Protein AF-A0A164WL87-F1 (afdb_monomer_lite)

Structure (mmCIF, N/CA/C/O backbone):
data_AF-A0A164WL87-F1
#
_entry.id   AF-A0A164WL87-F1
#
loop_
_atom_site.group_PDB
_atom_site.id
_atom_site.type_symbol
_atom_site.label_atom_id
_atom_site.label_alt_id
_atom_site.label_comp_id
_atom_site.label_asym_id
_atom_site.label_entity_id
_atom_site.label_seq_id
_atom_site.pdbx_PDB_ins_code
_atom_site.Cartn_x
_atom_site.Cartn_y
_atom_site.Cartn_z
_atom_site.occupancy
_atom_site.B_iso_or_equiv
_atom_site.auth_seq_id
_atom_site.auth_comp_id
_atom_site.auth_asym_id
_atom_site.auth_atom_id
_atom_site.pdbx_PDB_model_num
ATOM 1 N N . MET A 1 1 ? 22.336 -15.103 -58.844 1.00 43.47 1 MET A N 1
ATOM 2 C CA . MET A 1 1 ? 22.099 -13.832 -58.127 1.00 43.47 1 MET A CA 1
ATOM 3 C C . MET A 1 1 ? 23.167 -12.866 -58.606 1.00 43.47 1 MET A C 1
ATOM 5 O O . MET A 1 1 ? 24.331 -13.132 -58.339 1.00 43.47 1 MET A O 1
ATOM 9 N N . ALA A 1 2 ? 22.818 -11.853 -59.403 1.00 49.12 2 ALA A N 1
ATOM 10 C CA . ALA A 1 2 ? 23.789 -10.855 -59.850 1.00 49.12 2 ALA A CA 1
ATOM 11 C C . ALA A 1 2 ? 24.390 -10.180 -58.608 1.00 49.12 2 ALA A C 1
ATOM 13 O O . ALA A 1 2 ? 23.665 -9.577 -57.817 1.00 49.12 2 ALA A O 1
ATOM 14 N N . VAL A 1 3 ? 25.686 -10.386 -58.379 1.00 70.19 3 VAL A N 1
ATOM 15 C CA . VAL A 1 3 ? 26.395 -9.796 -57.245 1.00 70.19 3 VAL A CA 1
ATOM 16 C C . VAL A 1 3 ? 26.616 -8.336 -57.606 1.00 70.19 3 VAL A C 1
ATOM 18 O O . VAL A 1 3 ? 27.437 -8.027 -58.464 1.00 70.19 3 VAL A O 1
ATOM 21 N N . LEU A 1 4 ? 25.813 -7.453 -57.016 1.00 78.44 4 LEU A N 1
ATOM 22 C CA . LEU A 1 4 ? 26.025 -6.017 -57.131 1.00 78.44 4 LEU A CA 1
ATOM 23 C C . LEU A 1 4 ? 27.455 -5.699 -56.633 1.00 78.44 4 LEU A C 1
ATOM 25 O O . LEU A 1 4 ? 27.824 -6.216 -55.573 1.00 78.44 4 LEU A O 1
ATOM 29 N N . PRO A 1 5 ? 28.256 -4.911 -57.374 1.00 86.38 5 PRO A N 1
ATOM 30 C CA . PRO A 1 5 ? 29.601 -4.517 -56.962 1.00 86.38 5 PRO A CA 1
ATOM 31 C C . PRO A 1 5 ? 29.655 -3.890 -55.564 1.00 86.38 5 PRO A C 1
ATOM 33 O O . PRO A 1 5 ? 28.712 -3.216 -55.134 1.00 86.38 5 PRO A O 1
ATOM 36 N N . ASP A 1 6 ? 30.778 -4.086 -54.872 1.00 83.12 6 ASP A N 1
ATOM 37 C CA . ASP A 1 6 ? 31.002 -3.589 -53.509 1.00 83.12 6 ASP A CA 1
ATOM 38 C C . ASP A 1 6 ? 30.886 -2.057 -53.435 1.00 83.12 6 ASP A C 1
ATOM 40 O O . ASP A 1 6 ? 30.398 -1.523 -52.442 1.00 83.12 6 ASP A O 1
ATOM 44 N N . GLU A 1 7 ? 31.258 -1.346 -54.501 1.00 87.12 7 GLU A N 1
ATOM 45 C CA . GLU A 1 7 ? 31.184 0.114 -54.608 1.00 87.12 7 GLU A CA 1
ATOM 46 C C . GLU A 1 7 ? 29.737 0.614 -54.589 1.00 87.12 7 GLU A C 1
ATOM 48 O O . GLU A 1 7 ? 29.425 1.615 -53.942 1.00 87.12 7 GLU A O 1
ATOM 53 N N . LEU A 1 8 ? 28.834 -0.108 -55.259 1.00 87.25 8 LEU A N 1
ATOM 54 C CA . LEU A 1 8 ? 27.412 0.226 -55.262 1.00 87.25 8 LEU A CA 1
ATOM 55 C C . LEU A 1 8 ? 26.784 -0.088 -53.904 1.00 87.25 8 LEU A C 1
ATOM 57 O O . LEU A 1 8 ? 26.006 0.716 -53.397 1.00 87.25 8 LEU A O 1
ATOM 61 N N . TRP A 1 9 ? 27.163 -1.203 -53.270 1.00 86.19 9 TRP A N 1
ATOM 62 C CA . TRP A 1 9 ? 26.732 -1.503 -51.903 1.00 86.19 9 TRP A CA 1
ATOM 63 C C . TRP A 1 9 ? 27.216 -0.464 -50.894 1.00 86.19 9 TRP A C 1
ATOM 65 O O . TRP A 1 9 ? 26.422 -0.013 -50.070 1.00 86.19 9 TRP A O 1
ATOM 75 N N . ARG A 1 10 ? 28.485 -0.049 -50.970 1.00 86.56 10 ARG A N 1
ATOM 76 C CA . ARG A 1 10 ? 29.037 1.003 -50.110 1.00 86.56 10 ARG A CA 1
ATOM 77 C C . ARG A 1 10 ? 28.262 2.302 -50.288 1.00 86.56 10 ARG A C 1
ATOM 79 O O . ARG A 1 10 ? 27.856 2.899 -49.294 1.00 86.56 10 ARG A O 1
ATOM 86 N N . ARG A 1 11 ? 27.969 2.688 -51.534 1.00 84.62 11 ARG A N 1
ATOM 87 C CA . ARG A 1 11 ? 27.196 3.899 -51.819 1.00 84.62 11 ARG A CA 1
ATOM 88 C C . ARG A 1 11 ? 25.767 3.821 -51.275 1.00 84.62 11 ARG A C 1
ATOM 90 O O . ARG A 1 11 ? 25.298 4.789 -50.690 1.00 84.62 11 ARG A O 1
ATOM 97 N N . ILE A 1 12 ? 25.098 2.672 -51.397 1.00 85.81 12 ILE A N 1
ATOM 98 C CA . ILE A 1 12 ? 23.762 2.447 -50.815 1.00 85.81 12 ILE A CA 1
ATOM 99 C C . ILE A 1 12 ? 23.795 2.602 -49.285 1.00 85.81 12 ILE A C 1
ATOM 101 O O . ILE A 1 12 ? 22.928 3.261 -48.711 1.00 85.81 12 ILE A O 1
ATOM 105 N N . LEU A 1 13 ? 24.799 2.022 -48.621 1.00 85.50 13 LEU A N 1
ATOM 106 C CA . LEU A 1 13 ? 24.953 2.106 -47.165 1.00 85.50 13 LEU A CA 1
ATOM 107 C C . LEU A 1 13 ? 25.322 3.519 -46.695 1.00 85.50 13 LEU A C 1
ATOM 109 O O . LEU A 1 13 ? 24.816 3.966 -45.669 1.00 85.50 13 LEU A O 1
ATOM 113 N N . GLU A 1 14 ? 26.160 4.236 -47.445 1.00 85.50 14 GLU A N 1
ATOM 114 C CA . GLU A 1 14 ? 26.497 5.640 -47.183 1.00 85.50 14 GLU A CA 1
ATOM 115 C C . GLU A 1 14 ? 25.280 6.550 -47.280 1.00 85.50 14 GLU A C 1
ATOM 117 O O . GLU A 1 14 ? 25.042 7.333 -46.364 1.00 85.50 14 GLU A O 1
ATOM 122 N N . ILE A 1 15 ? 24.476 6.412 -48.337 1.00 82.44 15 ILE A N 1
ATOM 123 C CA . ILE A 1 15 ? 23.250 7.200 -48.496 1.00 82.44 15 ILE A CA 1
ATOM 124 C C . ILE A 1 15 ? 22.300 6.934 -47.317 1.00 82.44 15 ILE A C 1
ATOM 126 O O . ILE A 1 15 ? 21.739 7.864 -46.748 1.00 82.44 15 ILE A O 1
ATOM 130 N N . GLY A 1 16 ? 22.164 5.671 -46.898 1.00 78.75 16 GLY A N 1
ATOM 131 C CA . GLY A 1 16 ? 21.267 5.294 -45.803 1.00 78.75 16 GLY A CA 1
ATOM 132 C C . GLY A 1 16 ? 21.736 5.673 -44.390 1.00 78.75 16 GLY A C 1
ATOM 133 O O . GLY A 1 16 ? 20.890 5.758 -43.499 1.00 78.75 16 GLY A O 1
ATOM 134 N N . ALA A 1 17 ? 23.042 5.878 -44.170 1.00 78.25 17 ALA A N 1
ATOM 135 C CA . ALA A 1 17 ? 23.628 6.121 -42.843 1.00 78.25 17 ALA A CA 1
ATOM 136 C C . ALA A 1 17 ? 24.273 7.510 -42.650 1.00 78.25 17 ALA A C 1
ATOM 138 O O . ALA A 1 17 ? 24.468 7.926 -41.505 1.00 78.25 17 ALA A O 1
ATOM 139 N N . LEU A 1 18 ? 24.653 8.207 -43.728 1.00 71.69 18 LEU A N 1
ATOM 140 C CA . LEU A 1 18 ? 25.381 9.485 -43.677 1.00 71.69 18 LEU A CA 1
ATOM 141 C C . LEU A 1 18 ? 24.680 10.645 -44.401 1.00 71.69 18 LEU A C 1
ATOM 143 O O . LEU A 1 18 ? 24.864 11.788 -43.987 1.00 71.69 18 LEU A O 1
ATOM 147 N N . GLU A 1 19 ? 23.902 10.410 -45.463 1.00 67.06 19 GLU A N 1
ATOM 148 C CA . GLU A 1 19 ? 23.252 11.507 -46.200 1.00 67.06 19 GLU A CA 1
ATOM 149 C C . GLU A 1 19 ? 21.883 11.874 -45.618 1.00 67.06 19 GLU A C 1
ATOM 151 O O . GLU A 1 19 ? 21.009 11.016 -45.552 1.00 67.06 19 GLU A O 1
ATOM 156 N N . ASN A 1 20 ? 21.748 13.161 -45.236 1.00 53.88 20 ASN A N 1
ATOM 157 C CA . ASN A 1 20 ? 20.609 14.103 -45.065 1.00 53.88 20 ASN A CA 1
ATOM 158 C C . ASN A 1 20 ? 19.130 13.635 -45.068 1.00 53.88 20 ASN A C 1
ATOM 160 O O . ASN A 1 20 ? 18.217 14.456 -45.151 1.00 53.88 20 ASN A O 1
ATOM 164 N N . THR A 1 21 ? 18.862 12.355 -44.885 1.00 60.19 21 THR A N 1
ATOM 165 C CA . THR A 1 21 ? 17.558 11.759 -44.624 1.00 60.19 21 THR A CA 1
ATOM 166 C C . THR A 1 21 ? 17.628 11.162 -43.223 1.00 60.19 21 THR A C 1
ATOM 168 O O . THR A 1 21 ? 18.520 10.355 -42.960 1.00 60.19 21 THR A O 1
ATOM 171 N N . PRO A 1 22 ? 16.752 11.560 -42.285 1.00 57.00 22 PRO A N 1
ATOM 172 C CA . PRO A 1 22 ? 16.867 11.124 -40.900 1.00 57.00 22 PRO A CA 1
ATOM 173 C C . PRO A 1 22 ? 16.734 9.596 -40.793 1.00 57.00 22 PRO A C 1
ATOM 175 O O . PRO A 1 22 ? 15.647 9.053 -40.970 1.00 57.00 22 PRO A O 1
ATOM 178 N N . ASN A 1 23 ? 17.851 8.928 -40.478 1.00 59.56 23 ASN A N 1
ATOM 179 C CA . ASN A 1 23 ? 17.958 7.530 -40.044 1.00 59.56 23 ASN A CA 1
ATOM 180 C C . ASN A 1 23 ? 17.171 6.507 -40.886 1.00 59.56 23 ASN A C 1
ATOM 182 O O . ASN A 1 23 ? 16.418 5.707 -40.326 1.00 59.56 23 ASN A O 1
ATOM 186 N N . LEU A 1 24 ? 17.351 6.494 -42.213 1.00 72.88 24 LEU A N 1
ATOM 187 C CA . LEU A 1 24 ? 16.730 5.463 -43.056 1.00 72.88 24 LEU A CA 1
ATOM 188 C C . LEU A 1 24 ? 17.228 4.054 -42.688 1.00 72.88 24 LEU A C 1
ATOM 190 O O . LEU A 1 24 ? 16.440 3.110 -42.670 1.00 72.88 24 LEU A O 1
ATOM 194 N N . LEU A 1 25 ? 18.519 3.921 -42.367 1.00 78.50 25 LEU A N 1
ATOM 195 C CA . LEU A 1 25 ? 19.116 2.697 -41.839 1.00 78.50 25 LEU A CA 1
ATOM 196 C C . LEU A 1 25 ? 19.740 2.973 -40.473 1.00 78.50 25 LEU A C 1
ATOM 198 O O . LEU A 1 25 ? 20.603 3.838 -40.329 1.00 78.50 25 LEU A O 1
ATOM 202 N N . ASN A 1 26 ? 19.323 2.213 -39.465 1.00 83.75 26 ASN A N 1
ATOM 203 C CA . ASN A 1 26 ? 19.812 2.348 -38.100 1.00 83.75 26 ASN A CA 1
ATOM 204 C C . ASN A 1 26 ? 20.834 1.244 -37.762 1.00 83.75 26 ASN A C 1
ATOM 206 O O . ASN A 1 26 ? 21.022 0.284 -38.517 1.00 83.75 26 ASN A O 1
ATOM 210 N N . TYR A 1 27 ? 21.458 1.306 -36.580 1.00 86.00 27 TYR A N 1
ATOM 211 C CA . TYR A 1 27 ? 22.425 0.287 -36.134 1.00 86.00 27 TYR A CA 1
ATOM 212 C C . TYR A 1 27 ? 21.860 -1.145 -36.191 1.00 86.00 27 TYR A C 1
ATOM 214 O O . TYR A 1 27 ? 22.606 -2.106 -36.393 1.00 86.00 27 TYR A O 1
ATOM 222 N N . ARG A 1 28 ? 20.539 -1.301 -36.000 1.00 89.12 28 ARG A N 1
ATOM 223 C CA . ARG A 1 28 ? 19.841 -2.593 -36.082 1.00 89.12 28 ARG A CA 1
ATOM 224 C C . ARG A 1 28 ? 19.897 -3.172 -37.488 1.00 89.12 28 ARG A C 1
ATOM 226 O O . ARG A 1 28 ? 20.181 -4.357 -37.627 1.00 89.12 28 ARG A O 1
ATOM 233 N N . ASP A 1 29 ? 19.691 -2.343 -38.501 1.00 88.94 29 ASP A N 1
ATOM 234 C CA . ASP A 1 29 ? 19.682 -2.764 -39.899 1.00 88.94 29 ASP A CA 1
ATOM 235 C C . ASP A 1 29 ? 21.089 -3.172 -40.334 1.00 88.94 29 ASP A C 1
ATOM 237 O O . ASP A 1 29 ? 21.272 -4.235 -40.920 1.00 88.94 29 ASP A O 1
ATOM 241 N N . PHE A 1 30 ? 22.111 -2.424 -39.908 1.00 87.81 30 PHE A N 1
ATOM 242 C CA . PHE A 1 30 ? 23.515 -2.798 -40.107 1.00 87.81 30 PHE A CA 1
ATOM 243 C C . PHE A 1 30 ? 23.882 -4.109 -39.397 1.00 87.81 30 PHE A C 1
ATOM 245 O O . PHE A 1 30 ? 24.621 -4.926 -39.950 1.00 87.81 30 PHE A O 1
ATOM 252 N N . CYS A 1 31 ? 23.336 -4.368 -38.203 1.00 87.94 31 CYS A N 1
ATOM 253 C CA . CYS A 1 31 ? 23.500 -5.664 -37.540 1.00 87.94 31 CYS A CA 1
ATOM 254 C C . CYS A 1 31 ? 22.828 -6.793 -38.338 1.00 87.94 31 CYS A C 1
ATOM 256 O O . CYS A 1 31 ? 23.451 -7.833 -38.548 1.00 87.94 31 CYS A O 1
ATOM 258 N N . SER A 1 32 ? 21.607 -6.589 -38.835 1.00 88.25 32 SER A N 1
ATOM 259 C CA . SER A 1 32 ? 20.886 -7.569 -39.661 1.00 88.25 32 SER A CA 1
ATOM 260 C C . SER A 1 32 ? 21.613 -7.862 -40.982 1.00 88.25 32 SER A C 1
ATOM 262 O O . SER A 1 32 ? 21.792 -9.025 -41.356 1.00 88.25 32 SER A O 1
ATOM 264 N N . LEU A 1 33 ? 22.124 -6.829 -41.657 1.00 88.06 33 LEU A N 1
ATOM 265 C CA . LEU A 1 33 ? 22.928 -6.955 -42.878 1.00 88.06 33 LEU A CA 1
ATOM 266 C C . LEU A 1 33 ? 24.236 -7.712 -42.622 1.00 88.06 33 LEU A C 1
ATOM 268 O O . LEU A 1 33 ? 24.626 -8.557 -43.429 1.00 88.06 33 LEU A O 1
ATOM 272 N N . SER A 1 34 ? 24.873 -7.482 -41.468 1.00 89.00 34 SER A N 1
ATOM 273 C CA . SER A 1 34 ? 26.110 -8.178 -41.095 1.00 89.00 34 SER A CA 1
ATOM 274 C C . SER A 1 34 ? 25.935 -9.689 -40.899 1.00 89.00 34 SER A C 1
ATOM 276 O O . SER A 1 34 ? 26.880 -10.452 -41.086 1.00 89.00 34 SER A O 1
ATOM 278 N N . ILE A 1 35 ? 24.723 -10.133 -40.556 1.00 90.62 35 ILE A N 1
ATOM 279 C CA . ILE A 1 35 ? 24.391 -11.555 -40.384 1.00 90.62 35 ILE A CA 1
ATOM 280 C C . ILE A 1 35 ? 24.012 -12.197 -41.729 1.00 90.62 35 ILE A C 1
ATOM 282 O O . ILE A 1 35 ? 24.172 -13.402 -41.905 1.00 90.62 35 ILE A O 1
ATOM 286 N N . SER A 1 36 ? 23.549 -11.397 -42.692 1.00 88.56 36 SER A N 1
ATOM 287 C CA . SER A 1 36 ? 22.971 -11.883 -43.948 1.00 88.56 36 SER A CA 1
ATOM 288 C C . SER A 1 36 ? 24.008 -12.498 -44.897 1.00 88.56 36 SER A C 1
ATOM 290 O O . SER A 1 36 ? 23.757 -13.553 -45.475 1.00 88.56 36 SER A O 1
ATOM 292 N N . CYS A 1 37 ? 25.187 -11.883 -45.070 1.00 87.38 37 CYS A N 1
ATOM 293 C CA . CYS A 1 37 ? 26.277 -12.487 -45.850 1.00 87.38 37 CYS A CA 1
ATOM 294 C C . CYS A 1 37 ? 27.671 -11.952 -45.474 1.00 87.38 37 CYS A C 1
ATOM 296 O O . CYS A 1 37 ? 27.806 -10.911 -44.832 1.00 87.38 37 CYS A O 1
ATOM 298 N N . ARG A 1 38 ? 28.736 -12.647 -45.911 1.00 87.94 38 ARG A N 1
ATOM 299 C CA . ARG A 1 38 ? 30.136 -12.272 -45.615 1.00 87.94 38 ARG A CA 1
ATOM 300 C C . ARG A 1 38 ? 30.530 -10.914 -46.203 1.00 87.94 38 ARG A C 1
ATOM 302 O O . ARG A 1 38 ? 31.194 -10.139 -45.520 1.00 87.94 38 ARG A O 1
ATOM 309 N N . THR A 1 39 ? 30.112 -10.625 -47.435 1.00 87.06 39 THR A N 1
ATOM 310 C CA . THR A 1 39 ? 30.410 -9.354 -48.114 1.00 87.06 39 THR A CA 1
ATOM 311 C C . THR A 1 39 ? 29.767 -8.180 -47.378 1.00 87.06 39 THR A C 1
ATOM 313 O O . THR A 1 39 ? 30.459 -7.239 -47.002 1.00 87.06 39 THR A O 1
ATOM 316 N N . LEU A 1 40 ? 28.475 -8.281 -47.048 1.00 86.38 40 LEU A N 1
ATOM 317 C CA . LEU A 1 40 ? 27.763 -7.257 -46.277 1.00 86.38 40 LEU A CA 1
ATOM 318 C C . LEU A 1 40 ? 28.277 -7.138 -44.840 1.00 86.38 40 LEU A C 1
ATOM 320 O O . LEU A 1 40 ? 28.293 -6.040 -44.298 1.00 86.38 40 LEU A O 1
ATOM 324 N N . ASN A 1 41 ? 28.756 -8.218 -44.218 1.00 89.25 41 ASN A N 1
ATOM 325 C CA . ASN A 1 41 ? 29.437 -8.133 -42.924 1.00 89.25 41 ASN A CA 1
ATOM 326 C C . ASN A 1 41 ? 30.707 -7.279 -43.001 1.00 89.25 41 ASN A C 1
ATOM 328 O O . ASN A 1 41 ? 30.934 -6.435 -42.136 1.00 89.25 41 ASN A O 1
ATOM 332 N N . ARG A 1 42 ? 31.516 -7.460 -44.052 1.00 89.75 42 ARG A N 1
ATOM 333 C CA . ARG A 1 42 ? 32.714 -6.643 -44.274 1.00 89.75 42 ARG A CA 1
ATOM 334 C C . ARG A 1 42 ? 32.345 -5.171 -44.475 1.00 89.75 42 ARG A C 1
ATOM 336 O O . ARG A 1 42 ? 32.875 -4.333 -43.757 1.00 89.75 42 ARG A O 1
ATOM 343 N N . LEU A 1 43 ? 31.405 -4.885 -45.377 1.00 87.81 43 LEU A N 1
ATOM 344 C CA . LEU A 1 43 ? 30.989 -3.515 -45.709 1.00 87.81 43 LEU A CA 1
ATOM 345 C C . LEU A 1 43 ? 30.297 -2.812 -44.526 1.00 87.81 43 LEU A C 1
ATOM 347 O O . LEU A 1 43 ? 30.657 -1.703 -44.158 1.00 87.81 43 LEU A O 1
ATOM 351 N N . SER A 1 44 ? 29.381 -3.486 -43.825 1.00 87.38 44 SER A N 1
ATOM 352 C CA . SER A 1 44 ? 28.718 -2.942 -42.623 1.00 87.38 44 SER A CA 1
ATOM 353 C C . SER A 1 44 ? 29.645 -2.786 -41.411 1.00 87.38 44 SER A C 1
ATOM 355 O O . SER A 1 44 ? 29.231 -2.246 -40.384 1.00 87.38 44 SER A O 1
ATOM 357 N N . SER A 1 45 ? 30.879 -3.292 -41.469 1.00 87.44 45 SER A N 1
ATOM 358 C CA . SER A 1 45 ? 31.871 -3.151 -40.398 1.00 87.44 45 SER A CA 1
ATOM 359 C C . SER A 1 45 ? 32.800 -1.951 -40.579 1.00 87.44 45 SER A C 1
ATOM 361 O O . SER A 1 45 ? 33.641 -1.740 -39.711 1.00 87.44 45 SER A O 1
ATOM 363 N N . GLU A 1 46 ? 32.654 -1.172 -41.654 1.00 88.44 46 GLU A N 1
ATOM 364 C CA . GLU A 1 46 ? 33.459 0.030 -41.885 1.00 88.44 46 GLU A CA 1
ATOM 365 C C . GLU A 1 46 ? 33.212 1.092 -40.796 1.00 88.44 46 GLU A C 1
ATOM 367 O O . GLU A 1 46 ? 32.074 1.376 -40.418 1.00 88.44 46 GLU A O 1
ATOM 372 N N . ASP A 1 47 ? 34.292 1.675 -40.265 1.00 88.12 47 ASP A N 1
ATOM 373 C CA . ASP A 1 47 ? 34.246 2.550 -39.083 1.00 88.12 47 ASP A CA 1
ATOM 374 C C . ASP A 1 47 ? 33.544 3.899 -39.339 1.00 88.12 47 ASP A C 1
ATOM 376 O O . ASP A 1 47 ? 33.076 4.524 -38.384 1.00 88.12 47 ASP A O 1
ATOM 380 N N . SER A 1 48 ? 33.424 4.343 -40.594 1.00 87.31 48 SER A N 1
ATOM 381 C CA . SER A 1 48 ? 32.727 5.581 -40.983 1.00 87.31 48 SER A CA 1
ATOM 382 C C . SER A 1 48 ? 31.257 5.567 -40.548 1.00 87.31 48 SER A C 1
ATOM 384 O O . SER A 1 48 ? 30.789 6.509 -39.906 1.00 87.31 48 SER A O 1
ATOM 386 N N . TYR A 1 49 ? 30.556 4.458 -40.802 1.00 86.88 49 TYR A N 1
ATOM 387 C CA . TYR A 1 49 ? 29.153 4.269 -40.423 1.00 86.88 49 TYR A CA 1
ATOM 388 C C . TYR A 1 49 ? 28.971 4.288 -38.904 1.00 86.88 49 TYR A C 1
ATOM 390 O O . TYR A 1 49 ? 28.136 5.015 -38.369 1.00 86.88 49 TYR A O 1
ATOM 398 N N . TRP A 1 50 ? 29.798 3.528 -38.182 1.00 88.25 50 TRP A N 1
ATOM 399 C CA . TRP A 1 50 ? 29.716 3.446 -36.722 1.00 88.25 50 TRP A CA 1
ATOM 400 C C . TRP A 1 50 ? 30.135 4.743 -36.033 1.00 88.25 50 TRP A C 1
ATOM 402 O O . TRP A 1 50 ? 29.629 5.031 -34.952 1.00 88.25 50 TRP A O 1
ATOM 412 N N . SER A 1 51 ? 31.013 5.538 -36.650 1.00 88.06 51 SER A N 1
ATOM 413 C CA . SER A 1 51 ? 31.364 6.877 -36.165 1.00 88.06 51 SER A CA 1
ATOM 414 C C . SER A 1 51 ? 30.191 7.847 -36.308 1.00 88.06 51 SER A C 1
ATOM 416 O O . SER A 1 51 ? 29.921 8.593 -35.369 1.00 88.06 51 SER A O 1
ATOM 418 N N . SER A 1 52 ? 29.450 7.784 -37.423 1.00 86.38 52 SER A N 1
ATOM 419 C CA . SER A 1 52 ? 28.203 8.545 -37.613 1.00 86.38 52 SER A CA 1
ATOM 420 C C . SER A 1 52 ? 27.156 8.174 -36.554 1.00 86.38 52 SER A C 1
ATOM 422 O O . SER A 1 52 ? 26.652 9.043 -35.840 1.00 86.38 52 SER A O 1
ATOM 424 N N . PHE A 1 53 ? 26.907 6.872 -36.350 1.00 86.38 53 PHE A N 1
ATOM 425 C CA . PHE A 1 53 ? 25.979 6.405 -35.312 1.00 86.38 53 PHE A CA 1
ATOM 426 C C . PHE A 1 53 ? 26.423 6.806 -33.904 1.00 86.38 53 PHE A C 1
ATOM 428 O O . PHE A 1 53 ? 25.595 7.187 -33.083 1.00 86.38 53 PHE A O 1
ATOM 435 N N . LEU A 1 54 ? 27.724 6.754 -33.608 1.00 87.81 54 LEU A N 1
ATOM 436 C CA . LEU A 1 54 ? 28.252 7.188 -32.317 1.00 87.81 54 LEU A CA 1
ATOM 437 C C . LEU A 1 54 ? 28.038 8.692 -32.099 1.00 87.81 54 LEU A C 1
ATOM 439 O O . LEU A 1 54 ? 27.627 9.081 -31.010 1.00 87.81 54 LEU A O 1
ATOM 443 N N . ALA A 1 55 ? 28.274 9.520 -33.120 1.00 86.06 55 ALA A N 1
ATOM 444 C CA . ALA A 1 55 ? 28.057 10.962 -33.047 1.00 86.06 55 ALA A CA 1
ATOM 445 C C . ALA A 1 55 ? 26.571 11.320 -32.868 1.00 86.06 55 ALA A C 1
ATOM 447 O O . ALA A 1 55 ? 26.255 12.254 -32.133 1.00 86.06 55 ALA A O 1
ATOM 448 N N . SER A 1 56 ? 25.668 10.559 -33.496 1.00 85.69 56 SER A N 1
ATOM 449 C CA . SER A 1 56 ? 24.219 10.760 -33.396 1.00 85.69 56 SER A CA 1
ATOM 450 C C . SER A 1 56 ? 23.637 10.261 -32.064 1.00 85.69 56 SER A C 1
ATOM 452 O O . SER A 1 56 ? 23.003 11.024 -31.335 1.00 85.69 56 SER A O 1
ATOM 454 N N . ASP A 1 57 ? 23.892 8.999 -31.698 1.00 86.19 57 ASP A N 1
ATOM 455 C CA . ASP A 1 57 ? 23.288 8.354 -30.522 1.00 86.19 57 ASP A CA 1
ATOM 456 C C . ASP A 1 57 ? 24.011 8.696 -29.208 1.00 86.19 57 ASP A C 1
ATOM 458 O O . ASP A 1 57 ? 23.419 8.676 -28.124 1.00 86.19 57 ASP A O 1
ATOM 462 N N . PHE A 1 58 ? 25.318 8.966 -29.279 1.00 87.06 58 PHE A N 1
ATOM 463 C CA . PHE A 1 58 ? 26.200 9.103 -28.120 1.00 87.06 58 PHE A CA 1
ATOM 464 C C . PHE A 1 58 ? 27.151 10.315 -28.239 1.00 87.06 58 PHE A C 1
ATOM 466 O O . PHE A 1 58 ? 28.364 10.153 -28.078 1.00 87.06 58 PHE A O 1
ATOM 473 N N . PRO A 1 59 ? 26.631 11.550 -28.402 1.00 82.62 59 PRO A N 1
ATOM 474 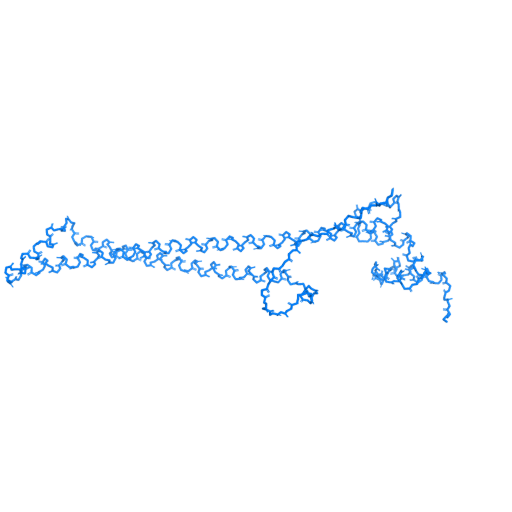C CA . PRO A 1 59 ? 27.430 12.755 -28.683 1.00 82.62 59 PRO A CA 1
ATOM 475 C C . PRO A 1 59 ? 28.425 13.136 -27.572 1.00 82.62 59 PRO A C 1
ATOM 477 O O . PRO A 1 59 ? 29.311 13.957 -27.768 1.00 82.62 59 PRO A O 1
ATOM 480 N N . GLN A 1 60 ? 28.282 12.545 -26.382 1.00 79.44 60 GLN A N 1
ATOM 481 C CA . GLN A 1 60 ? 29.140 12.787 -25.217 1.00 79.44 60 GLN A CA 1
ATOM 482 C C . GLN A 1 60 ? 30.487 12.050 -25.285 1.00 79.44 60 GLN A C 1
ATOM 484 O O . GLN A 1 60 ? 31.306 12.204 -24.379 1.00 79.44 60 GLN A O 1
ATOM 489 N N . TYR A 1 61 ? 30.705 11.206 -26.296 1.00 73.19 61 TYR A N 1
ATOM 490 C CA . TYR A 1 61 ? 31.919 10.409 -26.424 1.00 73.19 61 TYR A CA 1
ATOM 491 C C . TYR A 1 61 ? 32.861 10.969 -27.492 1.00 73.19 61 TYR A C 1
ATOM 493 O O . TYR A 1 61 ? 32.419 11.213 -28.613 1.00 73.19 61 TYR A O 1
ATOM 501 N N . PRO A 1 62 ? 34.156 11.152 -27.169 1.00 69.31 62 PRO A N 1
ATOM 502 C CA . PRO A 1 62 ? 35.131 11.659 -28.123 1.00 69.31 62 PRO A CA 1
ATOM 503 C C . PRO A 1 62 ? 35.421 10.656 -29.248 1.00 69.31 62 PRO A C 1
ATOM 505 O O . PRO A 1 62 ? 35.133 9.460 -29.139 1.00 69.31 62 PRO A O 1
ATOM 508 N N . VAL A 1 63 ? 36.012 11.188 -30.322 1.00 64.44 63 VAL A N 1
ATOM 509 C CA . VAL A 1 63 ? 36.370 10.475 -31.556 1.00 64.44 63 VAL A CA 1
ATOM 510 C C . VAL A 1 63 ? 37.162 9.198 -31.230 1.00 64.44 63 VAL A C 1
ATOM 512 O O . VAL A 1 63 ? 38.053 9.236 -30.376 1.00 64.44 63 VAL A O 1
ATOM 515 N N . PRO A 1 64 ? 36.857 8.056 -31.871 1.00 63.34 64 PRO A N 1
ATOM 516 C CA . PRO A 1 64 ? 37.464 6.781 -31.511 1.00 63.34 64 PRO A CA 1
ATOM 517 C C . PRO A 1 64 ? 38.994 6.786 -31.697 1.00 63.34 64 PRO A C 1
ATOM 519 O O . PRO A 1 64 ? 39.488 7.036 -32.790 1.00 63.34 64 PRO A O 1
ATOM 522 N N . HIS A 1 65 ? 39.753 6.413 -30.661 1.00 64.25 65 HIS A N 1
ATOM 523 C CA . HIS A 1 65 ? 41.171 6.013 -30.784 1.00 64.25 65 HIS A CA 1
ATOM 524 C C . HIS A 1 65 ? 41.327 4.514 -31.141 1.00 64.25 65 HIS A C 1
ATOM 526 O O . HIS A 1 65 ? 42.422 3.958 -31.129 1.00 64.25 65 HIS A O 1
ATOM 532 N N . SER A 1 66 ? 40.212 3.818 -31.377 1.00 71.12 66 SER A N 1
ATOM 533 C CA . SER A 1 66 ? 40.076 2.374 -31.637 1.00 71.12 66 SER A CA 1
ATOM 534 C C . SER A 1 66 ? 38.899 2.152 -32.601 1.00 71.12 66 SER A C 1
ATOM 536 O O . SER A 1 66 ? 38.224 3.118 -32.934 1.00 71.12 66 SER A O 1
ATOM 538 N N . SER A 1 67 ? 38.593 0.915 -33.023 1.00 86.38 67 SER A N 1
ATOM 539 C CA . SER A 1 67 ? 37.451 0.665 -33.932 1.00 86.38 67 SER A CA 1
ATOM 540 C C . SER A 1 67 ? 36.146 1.272 -33.394 1.00 86.38 67 SER A C 1
ATOM 542 O O . SER A 1 67 ? 35.695 0.926 -32.292 1.00 86.38 67 SER A O 1
ATOM 544 N N . ALA A 1 68 ? 35.515 2.135 -34.194 1.00 87.62 68 ALA A N 1
ATOM 545 C CA . ALA A 1 68 ? 34.284 2.851 -33.864 1.00 87.62 68 ALA A CA 1
ATOM 546 C C . ALA A 1 68 ? 33.140 1.886 -33.518 1.00 87.62 68 ALA A C 1
ATOM 548 O O . ALA A 1 68 ? 32.384 2.107 -32.569 1.00 87.62 68 ALA A O 1
ATOM 549 N N . LYS A 1 69 ? 33.080 0.744 -34.214 1.00 87.88 69 LYS A N 1
ATOM 550 C CA . LYS A 1 69 ? 32.124 -0.343 -33.953 1.00 87.88 69 LYS A CA 1
ATOM 551 C C . LYS A 1 69 ? 32.263 -0.925 -32.545 1.00 87.88 69 LYS A C 1
ATOM 553 O O . LYS A 1 69 ? 31.267 -1.211 -31.874 1.00 87.88 69 LYS A O 1
ATOM 558 N N . SER A 1 70 ? 33.497 -1.108 -32.073 1.00 88.38 70 SER A N 1
ATOM 559 C CA . SER A 1 70 ? 33.763 -1.645 -30.732 1.00 88.38 70 SER A CA 1
ATOM 560 C C . SER A 1 70 ? 33.357 -0.661 -29.628 1.00 88.38 70 SER A C 1
ATOM 562 O O . SER A 1 70 ? 32.742 -1.065 -28.634 1.00 88.38 70 SER A O 1
ATOM 564 N N . LEU A 1 71 ? 33.618 0.633 -29.844 1.00 88.88 71 LEU A N 1
ATOM 565 C CA . LEU A 1 71 ? 33.243 1.708 -28.932 1.00 88.88 71 LEU A CA 1
ATOM 566 C C . LEU A 1 71 ? 31.721 1.874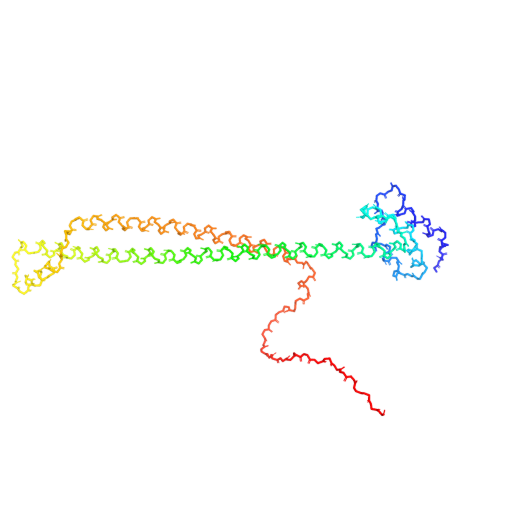 -28.871 1.00 88.88 71 LEU A C 1
ATOM 568 O O . LEU A 1 71 ? 31.154 1.879 -27.780 1.00 88.88 71 LEU A O 1
ATOM 572 N N . TYR A 1 72 ? 31.046 1.884 -30.024 1.00 89.69 72 TYR A N 1
ATOM 573 C CA . TYR A 1 72 ? 29.584 1.907 -30.102 1.00 89.69 72 TYR A CA 1
ATOM 574 C C . TYR A 1 72 ? 28.964 0.733 -29.333 1.00 89.69 72 TYR A C 1
ATOM 576 O O . TYR A 1 72 ? 28.080 0.922 -28.495 1.00 89.69 72 TYR A O 1
ATOM 584 N N . LYS A 1 73 ? 29.487 -0.488 -29.522 1.00 89.81 73 LYS A N 1
ATOM 585 C CA . LYS A 1 73 ? 29.043 -1.678 -28.778 1.00 89.81 73 LYS A CA 1
ATOM 586 C C . LYS A 1 73 ? 29.207 -1.511 -27.263 1.00 89.81 73 LYS A C 1
ATOM 588 O O . LYS A 1 73 ? 28.338 -1.946 -26.505 1.00 89.81 73 LYS A O 1
ATOM 593 N N . LEU A 1 74 ? 30.308 -0.918 -26.799 1.00 90.06 74 LEU A N 1
ATOM 594 C CA . LEU A 1 74 ? 30.526 -0.642 -25.377 1.00 90.06 74 LEU A CA 1
ATOM 595 C C . LEU A 1 74 ? 29.517 0.386 -24.842 1.00 90.06 74 LEU A C 1
ATOM 597 O O . LEU A 1 74 ? 28.882 0.130 -23.816 1.00 90.06 74 LEU A O 1
ATOM 601 N N . CYS A 1 75 ? 29.338 1.505 -25.546 1.00 90.25 75 CYS A N 1
ATOM 602 C CA . CYS A 1 75 ? 28.393 2.565 -25.191 1.00 90.25 75 CYS A CA 1
ATOM 603 C C . CYS A 1 75 ? 26.958 2.039 -25.118 1.00 90.25 75 CYS A C 1
ATOM 605 O O . CYS A 1 75 ? 26.283 2.241 -24.107 1.00 90.25 75 CYS A O 1
ATOM 607 N N . PHE A 1 76 ? 26.538 1.274 -26.127 1.00 90.44 76 PHE A N 1
ATOM 608 C CA . PHE A 1 76 ? 25.228 0.638 -26.177 1.00 90.44 76 PHE A CA 1
ATOM 609 C C . PHE A 1 76 ? 24.993 -0.306 -24.993 1.00 90.44 76 PHE A C 1
ATOM 611 O O . PHE A 1 76 ? 23.948 -0.239 -24.346 1.00 90.44 76 PHE A O 1
ATOM 618 N N . LYS A 1 77 ? 25.966 -1.169 -24.658 1.00 91.19 77 LYS A N 1
ATOM 619 C CA . LYS A 1 77 ? 25.860 -2.042 -23.475 1.00 91.19 77 LYS A CA 1
ATOM 620 C C . LYS A 1 77 ? 25.690 -1.230 -22.193 1.00 91.19 77 LYS A C 1
ATOM 622 O O . LYS A 1 77 ? 24.802 -1.537 -21.405 1.00 91.19 77 LYS A O 1
ATOM 627 N N . ARG A 1 78 ? 26.497 -0.180 -22.011 1.00 90.56 78 ARG A N 1
ATOM 628 C CA . ARG A 1 78 ? 26.427 0.683 -20.826 1.00 90.56 78 ARG A CA 1
ATOM 629 C C . ARG A 1 78 ? 25.078 1.398 -20.729 1.00 90.56 78 ARG A C 1
ATOM 631 O O . ARG A 1 78 ? 24.509 1.472 -19.647 1.00 90.56 78 ARG A O 1
ATOM 638 N N . ASP A 1 79 ? 24.555 1.918 -21.836 1.00 89.56 79 ASP A N 1
ATOM 639 C CA . ASP A 1 79 ? 23.236 2.560 -21.873 1.00 89.56 79 ASP A CA 1
ATOM 640 C C . ASP A 1 79 ? 22.102 1.567 -21.579 1.00 89.56 79 ASP A C 1
ATOM 642 O O . ASP A 1 79 ? 21.228 1.829 -20.751 1.00 89.56 79 ASP A O 1
ATOM 646 N N . LYS A 1 80 ? 22.168 0.366 -22.161 1.00 89.19 80 LYS A N 1
ATOM 647 C CA . LYS A 1 80 ? 21.241 -0.729 -21.856 1.00 89.19 80 LYS A CA 1
ATOM 648 C C . LYS A 1 80 ? 21.268 -1.090 -20.369 1.00 89.19 80 LYS A C 1
ATOM 650 O O . LYS A 1 80 ? 20.212 -1.211 -19.752 1.00 89.19 80 LYS A O 1
ATOM 655 N N . GLU A 1 81 ? 22.451 -1.242 -19.779 1.00 89.00 81 GLU A N 1
ATOM 656 C CA . GLU A 1 81 ? 22.614 -1.512 -18.346 1.00 89.00 81 GLU A CA 1
ATOM 657 C C . GLU A 1 81 ? 22.050 -0.376 -17.490 1.00 89.00 81 GLU A C 1
ATOM 659 O O . GLU A 1 81 ? 21.315 -0.640 -16.538 1.00 89.00 8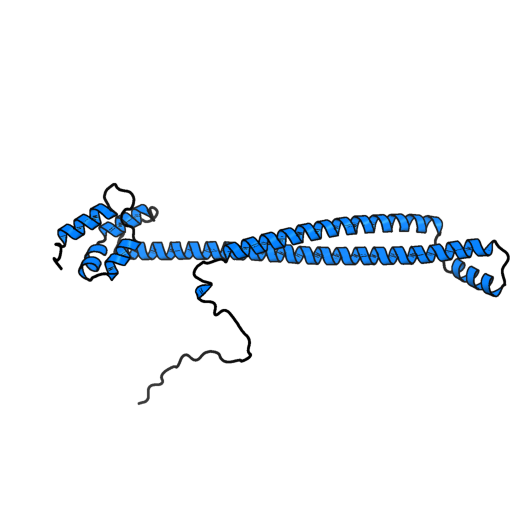1 GLU A O 1
ATOM 664 N N . LYS A 1 82 ? 22.307 0.886 -17.857 1.00 90.12 82 LYS A N 1
ATOM 665 C CA . LYS A 1 82 ? 21.713 2.055 -17.193 1.00 90.12 82 LYS A CA 1
ATOM 666 C C . LYS A 1 82 ? 20.187 2.013 -17.233 1.00 90.12 82 LYS A C 1
ATOM 668 O O . LYS A 1 82 ? 19.565 2.207 -16.191 1.00 90.12 82 LYS A O 1
ATOM 673 N N . LYS A 1 83 ? 19.583 1.716 -18.387 1.00 88.94 83 LYS A N 1
ATOM 674 C CA . LYS A 1 83 ? 18.124 1.579 -18.544 1.00 88.94 83 LYS A CA 1
ATOM 675 C C . LYS A 1 83 ? 17.564 0.448 -17.680 1.00 88.94 83 LYS A C 1
ATOM 677 O O . LYS A 1 83 ? 16.583 0.652 -16.970 1.00 88.94 83 LYS A O 1
ATOM 682 N N . VAL A 1 84 ? 18.224 -0.713 -17.659 1.00 88.25 84 VAL A N 1
ATOM 683 C CA . VAL A 1 84 ? 17.839 -1.845 -16.797 1.00 88.25 84 VAL A CA 1
ATOM 684 C C . VAL A 1 84 ? 17.933 -1.475 -15.316 1.00 88.25 84 VAL A C 1
ATOM 686 O O . VAL A 1 84 ? 17.024 -1.781 -14.549 1.00 88.25 84 VAL A O 1
ATOM 689 N N . LEU A 1 85 ? 19.005 -0.804 -14.892 1.00 90.50 85 LEU A N 1
ATOM 690 C CA . LEU A 1 85 ? 19.169 -0.359 -13.507 1.00 90.50 85 LEU A CA 1
ATOM 691 C C . LEU A 1 85 ? 18.147 0.716 -13.125 1.00 90.50 85 LEU A C 1
ATOM 693 O O . LEU A 1 85 ? 17.606 0.669 -12.023 1.00 90.50 85 LEU A O 1
ATOM 697 N N . ALA A 1 86 ? 17.851 1.660 -14.019 1.00 91.00 86 ALA A N 1
ATOM 698 C CA . ALA A 1 86 ? 16.819 2.671 -13.809 1.00 91.00 86 ALA A CA 1
ATOM 699 C C . ALA A 1 86 ? 15.436 2.027 -13.635 1.00 91.00 86 ALA A C 1
ATOM 701 O O . ALA A 1 86 ? 14.719 2.374 -12.697 1.00 91.00 86 ALA A O 1
ATOM 702 N N . HIS A 1 87 ? 15.112 1.037 -14.469 1.00 90.62 87 HIS A N 1
ATOM 703 C CA . HIS A 1 87 ? 13.890 0.252 -14.348 1.00 90.62 87 HIS A CA 1
ATOM 704 C C . HIS A 1 87 ? 13.831 -0.528 -13.025 1.00 90.62 87 HIS A C 1
ATOM 706 O O . HIS A 1 87 ? 12.870 -0.381 -12.275 1.00 90.62 87 HIS A O 1
ATOM 712 N N . LYS A 1 88 ? 14.892 -1.268 -12.665 1.00 89.94 88 LYS A N 1
ATOM 713 C CA . LYS A 1 88 ? 14.985 -1.969 -11.369 1.00 89.94 88 LYS A CA 1
ATOM 714 C C . LYS A 1 88 ? 14.788 -1.020 -10.185 1.00 89.94 88 LYS A C 1
ATOM 716 O O . LYS A 1 88 ? 14.079 -1.350 -9.244 1.00 89.94 88 LYS A O 1
ATOM 721 N N . ARG A 1 89 ? 15.377 0.180 -10.232 1.00 93.69 89 ARG A N 1
ATOM 722 C CA . ARG A 1 89 ? 15.175 1.213 -9.203 1.00 93.69 89 ARG A CA 1
ATOM 723 C C . ARG A 1 89 ? 13.726 1.695 -9.153 1.00 93.69 89 ARG A C 1
ATOM 725 O O . ARG A 1 89 ? 13.224 1.939 -8.066 1.00 93.69 89 ARG A O 1
ATOM 732 N N . ALA A 1 90 ? 13.063 1.866 -10.296 1.00 92.94 90 ALA A N 1
ATOM 733 C CA . ALA A 1 90 ? 11.652 2.246 -10.333 1.00 92.94 90 ALA A CA 1
ATOM 734 C C . ALA A 1 90 ? 10.760 1.172 -9.690 1.00 92.94 90 ALA A C 1
ATOM 736 O O . ALA A 1 90 ? 9.916 1.514 -8.866 1.00 92.94 90 ALA A O 1
ATOM 737 N N . VAL A 1 91 ? 11.014 -0.105 -9.992 1.00 93.56 91 VAL A N 1
ATOM 738 C CA . VAL A 1 91 ? 10.333 -1.256 -9.374 1.00 93.56 91 VAL A CA 1
ATOM 739 C C . VAL A 1 91 ? 10.526 -1.256 -7.856 1.00 93.56 91 VAL A C 1
ATOM 741 O O . VAL A 1 91 ? 9.543 -1.180 -7.127 1.00 93.56 91 VAL A O 1
ATOM 744 N N . LEU A 1 92 ? 11.775 -1.204 -7.378 1.00 94.19 92 LEU A N 1
ATOM 745 C CA . LEU A 1 92 ? 12.083 -1.193 -5.941 1.00 94.19 92 LEU A CA 1
ATOM 746 C C . LEU A 1 92 ? 11.431 -0.015 -5.200 1.00 94.19 92 LEU A C 1
ATOM 748 O O . LEU A 1 92 ? 10.986 -0.161 -4.065 1.00 94.19 92 LEU A O 1
ATOM 752 N N . ARG A 1 93 ? 11.340 1.167 -5.827 1.00 96.12 93 ARG A N 1
ATOM 753 C CA . ARG A 1 93 ? 10.635 2.317 -5.234 1.00 96.12 93 ARG A CA 1
ATOM 754 C C . ARG A 1 93 ? 9.141 2.051 -5.079 1.00 96.12 93 ARG A C 1
ATOM 756 O O . ARG A 1 93 ? 8.568 2.436 -4.066 1.00 96.12 93 ARG A O 1
ATOM 763 N N . MET A 1 94 ? 8.507 1.413 -6.062 1.00 96.00 94 MET A N 1
ATOM 764 C CA . MET A 1 94 ? 7.090 1.058 -5.956 1.00 96.00 94 MET A CA 1
ATOM 765 C C . MET A 1 94 ? 6.858 -0.046 -4.923 1.00 96.00 94 MET A C 1
ATOM 767 O O . MET A 1 94 ? 5.935 0.070 -4.123 1.00 96.00 94 MET A O 1
ATOM 771 N N . GLU A 1 95 ? 7.725 -1.059 -4.866 1.00 95.94 95 GLU A N 1
ATOM 772 C CA . GLU A 1 95 ? 7.693 -2.091 -3.820 1.00 95.94 95 GLU A CA 1
ATOM 773 C C . GLU A 1 95 ? 7.848 -1.483 -2.417 1.00 95.94 95 GLU A C 1
ATOM 775 O O . GLU A 1 95 ? 7.090 -1.827 -1.511 1.00 95.94 95 GLU A O 1
ATOM 780 N N . SER A 1 96 ? 8.753 -0.511 -2.251 1.00 97.81 96 SER A N 1
ATOM 781 C CA . SER A 1 96 ? 8.905 0.243 -1.000 1.00 97.81 96 SER A CA 1
ATOM 782 C C . SER A 1 96 ? 7.612 0.960 -0.608 1.00 97.81 96 SER A C 1
ATOM 784 O O . SER A 1 96 ? 7.169 0.845 0.531 1.00 97.81 96 SER A O 1
ATOM 786 N N . ARG A 1 97 ? 6.954 1.645 -1.553 1.00 96.88 97 ARG A N 1
ATOM 787 C CA . ARG A 1 97 ? 5.663 2.312 -1.299 1.00 96.88 97 ARG A CA 1
ATOM 788 C C . ARG A 1 97 ? 4.577 1.320 -0.887 1.00 96.88 97 ARG A C 1
ATOM 790 O O . ARG A 1 97 ? 3.800 1.599 0.018 1.00 96.88 97 ARG A O 1
ATOM 797 N N . ILE A 1 98 ? 4.520 0.151 -1.526 1.00 98.06 98 ILE A N 1
ATOM 798 C CA . ILE A 1 98 ? 3.585 -0.925 -1.160 1.00 98.06 98 ILE A CA 1
ATOM 799 C C . ILE A 1 98 ? 3.842 -1.395 0.275 1.00 98.06 98 ILE A C 1
ATOM 801 O O . ILE A 1 98 ? 2.889 -1.564 1.040 1.00 98.06 98 ILE A O 1
ATOM 805 N N . ALA A 1 99 ? 5.108 -1.583 0.657 1.00 98.19 99 ALA A N 1
ATOM 806 C CA . ALA A 1 99 ? 5.480 -1.968 2.014 1.00 98.19 99 ALA A CA 1
ATOM 807 C C . ALA A 1 99 ? 5.093 -0.890 3.044 1.00 98.19 99 ALA A C 1
ATOM 809 O O . ALA A 1 99 ? 4.549 -1.220 4.097 1.00 98.19 99 ALA A O 1
ATOM 810 N N . GLU A 1 100 ? 5.296 0.390 2.724 1.00 97.88 100 GLU A N 1
ATOM 811 C CA . GLU A 1 100 ? 4.883 1.521 3.566 1.00 97.88 100 GLU A CA 1
ATOM 812 C C . GLU A 1 100 ? 3.363 1.581 3.759 1.00 97.88 100 GLU A C 1
ATOM 814 O O . GLU A 1 100 ? 2.898 1.648 4.897 1.00 97.88 100 GLU A O 1
ATOM 819 N N . HIS A 1 101 ? 2.580 1.488 2.678 1.00 98.19 101 HIS A N 1
ATOM 820 C CA . HIS A 1 101 ? 1.116 1.450 2.764 1.00 98.19 101 HIS A CA 1
ATOM 821 C C . HIS A 1 101 ? 0.631 0.242 3.578 1.00 98.19 101 HIS A C 1
ATOM 823 O O . HIS A 1 101 ? -0.250 0.378 4.423 1.00 98.19 101 HIS A O 1
ATOM 829 N N . SER A 1 102 ? 1.247 -0.929 3.388 1.00 97.81 102 SER A N 1
ATOM 830 C CA . SER A 1 102 ? 0.905 -2.142 4.145 1.00 97.81 102 SER A CA 1
ATOM 831 C C . SER A 1 102 ? 1.195 -1.977 5.639 1.00 97.81 102 SER A C 1
ATOM 833 O O . SER A 1 102 ? 0.347 -2.288 6.472 1.00 97.81 102 SER A O 1
ATOM 835 N N . ARG A 1 103 ? 2.355 -1.408 5.993 1.00 98.31 103 ARG A N 1
ATOM 836 C CA . ARG A 1 103 ? 2.686 -1.071 7.383 1.00 98.31 103 ARG A CA 1
ATOM 837 C C . ARG A 1 103 ? 1.671 -0.091 7.968 1.00 98.31 103 ARG A C 1
ATOM 839 O O . ARG A 1 103 ? 1.221 -0.279 9.096 1.00 98.31 103 ARG A O 1
ATOM 846 N N . ARG A 1 104 ? 1.309 0.951 7.215 1.00 98.12 104 ARG A N 1
ATOM 847 C CA . ARG A 1 104 ? 0.367 1.971 7.680 1.00 98.12 104 ARG A CA 1
ATOM 848 C C . ARG A 1 104 ? -1.025 1.397 7.933 1.00 98.12 104 ARG A C 1
ATOM 850 O O . ARG A 1 104 ? -1.658 1.774 8.915 1.00 98.12 104 ARG A O 1
ATOM 857 N N . ILE A 1 105 ? -1.472 0.472 7.086 1.00 98.25 105 ILE A N 1
ATOM 858 C CA . ILE A 1 105 ? -2.714 -0.281 7.284 1.00 98.25 105 ILE A CA 1
ATOM 859 C C . ILE A 1 105 ? -2.660 -1.054 8.604 1.00 98.25 105 ILE A C 1
ATOM 861 O O . ILE A 1 105 ? -3.538 -0.859 9.439 1.00 98.25 105 ILE A O 1
ATOM 865 N N . SER A 1 106 ? -1.595 -1.820 8.862 1.00 98.06 106 SER A N 1
ATOM 866 C CA . SER A 1 106 ? -1.454 -2.560 10.126 1.00 98.06 106 SER A CA 1
ATOM 867 C C . SER A 1 106 ? -1.417 -1.651 11.364 1.00 98.06 106 SER A C 1
ATOM 869 O O . SER A 1 106 ? -1.964 -1.994 12.414 1.00 98.06 106 SER A O 1
ATOM 871 N N . GLU A 1 107 ? -0.806 -0.465 11.266 1.00 98.06 107 GLU A N 1
ATOM 872 C CA . GLU A 1 107 ? -0.849 0.544 12.336 1.00 98.06 107 GLU A CA 1
ATOM 873 C C . GLU A 1 107 ? -2.284 1.034 12.596 1.00 98.06 107 GLU A C 1
ATOM 875 O O . GLU A 1 107 ? -2.702 1.133 13.753 1.00 98.06 107 GLU A O 1
ATOM 880 N N . LEU A 1 108 ? -3.051 1.312 11.536 1.00 97.75 108 LEU A N 1
ATOM 881 C CA . LEU A 1 108 ? -4.450 1.732 11.637 1.00 97.75 108 LEU A CA 1
ATOM 882 C C . LEU A 1 108 ? -5.340 0.627 12.214 1.00 97.75 108 LEU A C 1
ATOM 884 O O . LEU A 1 108 ? -6.157 0.919 13.081 1.00 97.75 108 LEU A O 1
ATOM 888 N N . GLU A 1 109 ? -5.149 -0.629 11.809 1.00 97.69 109 GLU A N 1
ATOM 889 C CA . GLU A 1 109 ? -5.857 -1.787 12.374 1.00 97.69 109 GLU A CA 1
ATOM 890 C C . GLU A 1 109 ? -5.585 -1.935 13.879 1.00 97.69 109 GLU A C 1
ATOM 892 O O . GLU A 1 109 ? -6.506 -2.162 14.667 1.00 97.69 109 GLU A O 1
ATOM 897 N N . SER A 1 110 ? -4.332 -1.737 14.309 1.00 97.62 110 SER A N 1
ATOM 898 C CA . SER A 1 110 ? -3.970 -1.751 15.731 1.00 97.62 110 SER A CA 1
ATOM 899 C C . SER A 1 110 ? -4.664 -0.633 16.515 1.00 97.62 110 SER A C 1
ATOM 901 O O . SER A 1 110 ? -5.188 -0.874 17.607 1.00 97.62 110 SER A O 1
ATOM 903 N N . LEU A 1 111 ? -4.690 0.590 15.972 1.00 97.50 111 LEU A N 1
ATOM 904 C CA . LEU A 1 111 ? -5.377 1.730 16.590 1.00 97.50 111 LEU A CA 1
ATOM 905 C C . LEU A 1 111 ? -6.890 1.504 16.658 1.00 97.50 111 LEU A C 1
ATOM 907 O O . LEU A 1 111 ? -7.489 1.698 17.714 1.00 97.50 111 LEU A O 1
ATOM 911 N N . LEU A 1 112 ? -7.490 1.016 15.574 1.00 97.50 112 LEU A N 1
ATOM 912 C CA . LEU A 1 112 ? -8.903 0.665 15.516 1.00 97.50 112 LEU A CA 1
ATOM 913 C C . LEU A 1 112 ? -9.255 -0.384 16.579 1.00 97.50 112 LEU A C 1
ATOM 915 O O . LEU A 1 112 ? -10.225 -0.218 17.316 1.00 97.50 112 LEU A O 1
ATOM 919 N N . GLY A 1 113 ? -8.429 -1.425 16.720 1.00 97.25 113 GLY A N 1
ATOM 920 C CA . GLY A 1 113 ? -8.593 -2.447 17.752 1.00 97.25 113 GLY A CA 1
ATOM 921 C C . GLY A 1 113 ? -8.578 -1.868 19.170 1.00 97.25 113 GLY A C 1
ATOM 922 O O . GLY A 1 113 ? -9.430 -2.224 19.988 1.00 97.25 113 GLY A O 1
ATOM 923 N N . LYS A 1 114 ? -7.664 -0.932 19.459 1.00 97.31 114 LYS A N 1
ATOM 924 C CA . LYS A 1 114 ? -7.601 -0.237 20.757 1.00 97.31 114 LYS A CA 1
ATOM 925 C C . LYS A 1 114 ? -8.863 0.580 21.026 1.00 97.31 114 LYS A C 1
ATOM 927 O O . LYS A 1 114 ? -9.429 0.461 22.112 1.00 97.31 114 LYS A O 1
ATOM 932 N N . GLU A 1 115 ? -9.343 1.344 20.046 1.00 97.25 115 GLU A N 1
ATOM 933 C CA . GLU A 1 115 ? -10.555 2.156 20.213 1.00 97.25 115 GLU A CA 1
ATOM 934 C C . GLU A 1 115 ? -11.822 1.305 20.351 1.00 97.25 115 GLU A C 1
ATOM 936 O O . GLU A 1 115 ? -12.694 1.609 21.165 1.00 97.25 115 GLU A O 1
ATOM 941 N N . VAL A 1 116 ? -11.919 0.186 19.629 1.00 97.50 116 VAL A N 1
ATOM 942 C CA . VAL A 1 116 ? -13.031 -0.764 19.788 1.00 97.50 116 VAL A CA 1
ATOM 943 C C . VAL A 1 116 ? -13.023 -1.387 21.185 1.00 97.50 116 VAL A C 1
ATOM 945 O O . VAL A 1 116 ? -14.080 -1.526 21.803 1.00 97.50 116 VAL A O 1
ATOM 948 N N . MET A 1 117 ? -11.852 -1.751 21.712 1.00 97.75 117 MET A N 1
ATOM 949 C CA . MET A 1 117 ? -11.737 -2.277 23.077 1.00 97.75 117 MET A CA 1
ATOM 950 C C . MET A 1 117 ? -12.100 -1.223 24.123 1.00 97.75 117 MET A C 1
ATOM 952 O O . MET A 1 117 ? -12.845 -1.526 25.056 1.00 97.75 117 MET A O 1
ATOM 956 N N . ARG A 1 118 ? -11.655 0.021 23.931 1.00 97.00 118 ARG A N 1
ATOM 957 C CA . ARG A 1 118 ? -12.028 1.156 24.779 1.00 97.00 118 ARG A CA 1
ATOM 958 C C . ARG A 1 118 ? -13.537 1.394 24.778 1.00 97.00 118 ARG A C 1
ATOM 960 O O . ARG A 1 118 ? -14.141 1.514 25.841 1.00 97.00 118 ARG A O 1
ATOM 967 N N . LEU A 1 119 ? -14.163 1.366 23.602 1.00 97.31 119 LEU A N 1
ATOM 968 C CA . LEU A 1 119 ? -15.611 1.484 23.449 1.00 97.31 119 LEU A CA 1
ATOM 969 C C . LEU A 1 119 ? -16.357 0.358 24.181 1.00 97.31 119 LEU A C 1
ATOM 971 O O . LEU A 1 119 ? -17.337 0.627 24.873 1.00 97.31 119 LEU A O 1
ATOM 975 N N . LYS A 1 120 ? -15.899 -0.896 24.053 1.00 97.38 120 LYS A N 1
ATOM 976 C CA . LYS A 1 120 ? -16.489 -2.049 24.757 1.00 97.38 120 LYS A CA 1
ATOM 977 C C . LYS A 1 120 ? -16.375 -1.905 26.274 1.00 97.38 120 LYS A C 1
ATOM 979 O O . LYS A 1 120 ? -17.359 -2.140 26.974 1.00 97.38 120 LYS A O 1
ATOM 984 N N . ALA A 1 121 ? -15.211 -1.488 26.772 1.00 97.31 121 ALA A N 1
ATOM 985 C CA . ALA A 1 121 ? -14.993 -1.244 28.194 1.00 97.31 121 ALA A CA 1
ATOM 986 C C . ALA A 1 121 ? -15.940 -0.152 28.716 1.00 97.31 121 ALA A C 1
ATOM 988 O O . ALA A 1 121 ? -16.705 -0.407 29.648 1.00 97.31 121 ALA A O 1
ATOM 989 N N . ALA A 1 122 ? -15.989 1.004 28.045 1.00 96.62 122 ALA A N 1
ATOM 990 C CA . ALA A 1 122 ? -16.886 2.101 28.402 1.00 96.62 122 ALA A CA 1
ATOM 991 C C . ALA A 1 122 ? -18.365 1.675 28.370 1.00 96.62 122 ALA A C 1
ATOM 993 O O . ALA A 1 122 ? -19.122 1.991 29.285 1.00 96.62 122 ALA A O 1
ATOM 994 N N . ALA A 1 123 ? -18.781 0.902 27.361 1.00 95.88 123 ALA A N 1
ATOM 995 C CA . ALA A 1 123 ? -20.145 0.385 27.263 1.00 95.88 123 ALA A CA 1
ATOM 996 C C . ALA A 1 123 ? -20.497 -0.586 28.406 1.00 95.88 123 ALA A C 1
ATOM 998 O O . ALA A 1 123 ? -21.603 -0.519 28.949 1.00 95.88 123 ALA A O 1
ATOM 999 N N . SER A 1 124 ? -19.563 -1.462 28.796 1.00 95.88 124 SER A N 1
ATOM 1000 C CA . SER A 1 124 ? -19.756 -2.390 29.917 1.00 95.88 124 SER A CA 1
ATOM 1001 C C . SER A 1 124 ? -19.884 -1.655 31.255 1.00 95.88 124 SER A C 1
ATOM 1003 O O . SER A 1 124 ? -20.796 -1.937 32.033 1.00 95.88 124 SER A O 1
ATOM 1005 N N . GLU A 1 125 ? -19.050 -0.638 31.486 1.00 94.81 125 GLU A N 1
ATOM 1006 C CA . GLU A 1 125 ? -19.113 0.191 32.689 1.00 94.81 125 GLU A CA 1
ATOM 1007 C C . GLU A 1 125 ? -20.429 0.973 32.754 1.00 94.81 125 GLU A C 1
ATOM 1009 O O . GLU A 1 125 ? -21.083 1.029 33.795 1.00 94.81 125 GLU A O 1
ATOM 1014 N N . LEU A 1 126 ? -20.878 1.510 31.620 1.00 94.69 126 LEU A N 1
ATOM 1015 C CA . LEU A 1 126 ? -22.141 2.231 31.519 1.00 94.69 126 LEU A CA 1
ATOM 1016 C C . LEU A 1 126 ? -23.332 1.314 31.858 1.00 94.69 126 LEU A C 1
ATOM 1018 O O . LEU A 1 126 ? -24.237 1.719 32.591 1.00 94.69 126 LEU A O 1
ATOM 1022 N N . SER A 1 127 ? -23.315 0.058 31.399 1.00 93.81 127 SER A N 1
ATOM 1023 C CA . SER A 1 127 ? -24.314 -0.948 31.789 1.00 93.81 127 SER A CA 1
ATOM 1024 C C . SER A 1 127 ? -24.302 -1.216 33.298 1.00 93.81 127 SER A C 1
ATOM 1026 O O . SER A 1 127 ? -25.361 -1.238 33.928 1.00 93.81 127 SER A O 1
ATOM 1028 N N . ASN A 1 128 ? -23.119 -1.351 33.902 1.00 93.19 128 ASN A N 1
ATOM 1029 C CA . ASN A 1 128 ? -22.984 -1.563 35.345 1.00 93.19 128 ASN A CA 1
ATOM 1030 C C . ASN A 1 128 ? -23.539 -0.376 36.146 1.00 93.19 128 ASN A C 1
ATOM 1032 O O . ASN A 1 128 ? -24.320 -0.564 37.076 1.00 93.19 128 ASN A O 1
ATOM 1036 N N . LEU A 1 129 ? -23.227 0.857 35.744 1.00 93.81 129 LEU A N 1
ATOM 1037 C CA . LEU A 1 129 ? -23.740 2.061 36.405 1.00 93.81 129 LEU A CA 1
ATOM 1038 C C . LEU A 1 129 ? -25.254 2.237 36.231 1.00 93.81 129 LEU A C 1
ATOM 1040 O O . LEU A 1 129 ? -25.924 2.736 37.137 1.00 93.81 129 LEU A O 1
ATOM 1044 N N . ARG A 1 130 ? -25.825 1.800 35.100 1.00 91.56 130 ARG A N 1
ATOM 1045 C CA . ARG A 1 130 ? -27.286 1.741 34.924 1.00 91.56 130 ARG A CA 1
ATOM 1046 C C . ARG A 1 130 ? -27.927 0.758 35.904 1.00 91.56 130 ARG A C 1
ATOM 1048 O O . ARG A 1 130 ? -28.951 1.110 36.487 1.00 91.56 130 ARG A O 1
ATOM 1055 N N . ASN A 1 131 ? -27.308 -0.397 36.150 1.00 92.50 131 ASN A N 1
ATOM 1056 C CA . ASN A 1 131 ? -27.777 -1.357 37.156 1.00 92.50 131 ASN A CA 1
ATOM 1057 C C . ASN A 1 131 ? -27.719 -0.768 38.575 1.00 92.50 131 ASN A C 1
ATOM 1059 O O . ASN A 1 131 ? -28.679 -0.900 39.330 1.00 92.50 131 ASN A O 1
ATOM 1063 N N . VAL A 1 132 ? -26.645 -0.048 38.922 1.00 93.38 132 VAL A N 1
ATOM 1064 C CA . VAL A 1 132 ? -26.537 0.663 40.212 1.00 93.38 132 VAL A CA 1
ATOM 1065 C C . VAL A 1 132 ? -27.628 1.728 40.344 1.00 93.38 132 VAL A C 1
ATOM 1067 O O . VAL A 1 132 ? -28.298 1.813 41.373 1.00 93.38 132 VAL A O 1
ATOM 1070 N N . LYS A 1 133 ? -27.869 2.516 39.286 1.00 90.69 133 LYS A N 1
ATOM 1071 C CA . LYS A 1 133 ? -28.950 3.512 39.262 1.00 90.69 133 LYS A CA 1
ATOM 1072 C C . LYS A 1 133 ? -30.321 2.858 39.465 1.00 90.69 133 LYS A C 1
ATOM 1074 O O . LYS A 1 133 ? -31.130 3.383 40.223 1.00 90.69 133 LYS A O 1
ATOM 1079 N N . GLN A 1 134 ? -30.580 1.723 38.816 1.00 91.12 134 GLN A N 1
ATOM 1080 C CA . GLN A 1 134 ? -31.821 0.963 38.990 1.00 91.12 134 GLN A CA 1
ATOM 1081 C C . GLN A 1 134 ? -31.965 0.429 40.419 1.00 91.12 134 GLN A C 1
ATOM 1083 O O . GLN A 1 134 ? -33.020 0.619 41.015 1.00 91.12 134 GLN A O 1
ATOM 1088 N N . ALA A 1 135 ? -30.912 -0.158 40.996 1.00 90.69 135 ALA A N 1
ATOM 1089 C CA . ALA A 1 135 ? -30.912 -0.627 42.384 1.00 90.69 135 ALA A CA 1
ATOM 1090 C C . ALA A 1 135 ? -31.192 0.517 43.374 1.00 90.69 135 ALA A C 1
ATOM 1092 O O . ALA A 1 135 ? -31.988 0.358 44.296 1.00 90.69 135 ALA A O 1
ATOM 1093 N N . SER A 1 136 ? -30.601 1.693 43.145 1.00 90.75 136 SER A N 1
ATOM 1094 C CA . SER A 1 136 ? -30.840 2.887 43.963 1.00 90.75 136 SER A CA 1
ATOM 1095 C C . SER A 1 136 ? -32.290 3.367 43.895 1.00 90.75 136 SER A C 1
ATOM 1097 O O . SER A 1 136 ? -32.860 3.716 44.925 1.00 90.75 136 SER A O 1
ATOM 1099 N N . VAL A 1 137 ? -32.912 3.353 42.712 1.00 90.50 137 VAL A N 1
ATOM 1100 C CA . VAL A 1 137 ? -34.338 3.690 42.565 1.00 90.50 137 VAL A CA 1
ATOM 1101 C C . VAL A 1 137 ? -35.217 2.648 43.255 1.00 90.50 137 VAL A C 1
ATOM 1103 O O . VAL A 1 137 ? -36.177 3.011 43.929 1.00 90.50 137 VAL A O 1
ATOM 1106 N N . ALA A 1 138 ? -34.871 1.371 43.116 1.00 89.62 138 ALA A N 1
ATOM 1107 C CA . ALA A 1 138 ? -35.630 0.253 43.651 1.00 89.62 138 ALA A CA 1
ATOM 1108 C C . ALA A 1 138 ? -35.678 0.266 45.194 1.00 89.62 138 ALA A C 1
ATOM 1110 O O . ALA A 1 138 ? -36.740 0.007 45.756 1.00 89.62 138 ALA A O 1
ATOM 1111 N N . LEU A 1 139 ? -34.598 0.677 45.874 1.00 89.75 139 LEU A N 1
ATOM 1112 C CA . LEU A 1 139 ? -34.579 0.841 47.337 1.00 89.75 139 LEU A CA 1
ATOM 1113 C C . LEU A 1 139 ? -35.581 1.875 47.880 1.00 89.75 139 LEU A C 1
ATOM 1115 O O . LEU A 1 139 ? -35.886 1.836 49.071 1.00 89.75 139 LEU A O 1
ATOM 1119 N N . ASN A 1 140 ? -36.092 2.785 47.042 1.00 88.94 140 ASN A N 1
ATOM 1120 C CA . ASN A 1 140 ? -37.094 3.778 47.448 1.00 88.94 140 ASN A CA 1
ATOM 1121 C C . ASN A 1 140 ? -38.528 3.217 47.466 1.00 88.94 140 ASN A C 1
ATOM 1123 O O . ASN A 1 140 ? -39.456 3.930 47.842 1.00 88.94 140 ASN A O 1
ATOM 1127 N N . VAL A 1 141 ? -38.727 1.966 47.043 1.00 90.69 141 VAL A N 1
ATOM 1128 C CA . VAL A 1 141 ? -40.026 1.281 47.011 1.00 90.69 141 VAL A CA 1
ATOM 1129 C C . VAL A 1 141 ? -39.990 0.103 47.987 1.00 90.69 141 VAL A C 1
ATOM 1131 O O . VAL A 1 141 ? -38.934 -0.478 48.231 1.00 90.69 141 VAL A O 1
ATOM 1134 N N . TRP A 1 142 ? -41.139 -0.263 48.560 1.00 89.56 142 TRP A N 1
ATOM 1135 C CA . TRP A 1 142 ? -41.235 -1.432 49.438 1.00 89.56 142 TRP A CA 1
ATOM 1136 C C . TRP A 1 142 ? -40.841 -2.726 48.705 1.00 89.56 142 TRP A C 1
ATOM 1138 O O . TRP A 1 142 ? -41.280 -2.960 47.578 1.00 89.56 142 TRP A O 1
ATOM 1148 N N . GLN A 1 143 ? -40.019 -3.565 49.348 1.00 88.81 143 GLN A N 1
ATOM 1149 C CA . GLN A 1 143 ? -39.510 -4.824 48.794 1.00 88.81 143 GLN A CA 1
ATOM 1150 C C . GLN A 1 143 ? -39.210 -5.865 49.886 1.00 88.81 143 GLN A C 1
ATOM 1152 O O . GLN A 1 143 ? -38.940 -5.485 51.027 1.00 88.81 143 GLN A O 1
ATOM 1157 N N . PRO A 1 144 ? -39.150 -7.166 49.538 1.00 94.06 144 PRO A N 1
ATOM 1158 C CA . PRO A 1 144 ? -38.656 -8.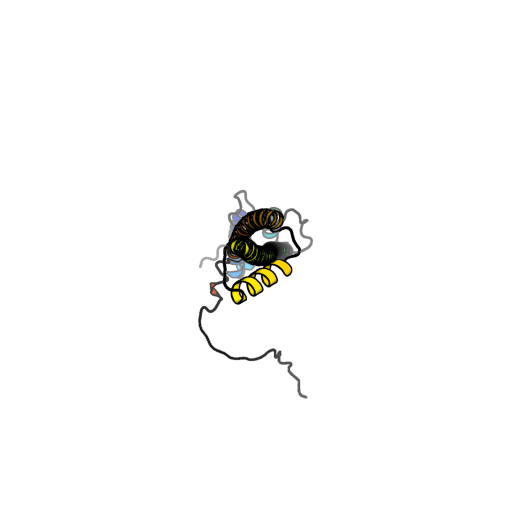209 50.434 1.00 94.06 144 PRO A CA 1
ATOM 1159 C C . PRO A 1 144 ? -37.191 -7.990 50.847 1.00 94.06 144 PRO A C 1
ATOM 1161 O O . PRO A 1 144 ? -36.358 -7.591 50.029 1.00 94.06 144 PRO A O 1
ATOM 1164 N N . GLU A 1 145 ? -36.844 -8.338 52.090 1.00 89.19 145 GLU A N 1
ATOM 1165 C CA . GLU A 1 145 ? -35.511 -8.072 52.663 1.00 89.19 145 GLU A CA 1
ATOM 1166 C C . GLU A 1 145 ? -34.354 -8.740 51.899 1.00 89.19 145 GLU A C 1
ATOM 1168 O O . GLU A 1 145 ? -33.279 -8.159 51.770 1.00 89.19 145 GLU A O 1
ATOM 1173 N N . ILE A 1 146 ? -34.580 -9.909 51.289 1.00 89.38 146 ILE A N 1
ATOM 1174 C CA . ILE A 1 146 ? -33.573 -10.590 50.453 1.00 89.38 146 ILE A CA 1
ATOM 1175 C C . ILE A 1 146 ? -33.202 -9.731 49.229 1.00 89.38 146 ILE A C 1
ATOM 1177 O O . ILE A 1 146 ? -32.030 -9.597 48.873 1.00 89.38 146 ILE A O 1
ATOM 1181 N N . VAL A 1 147 ? -34.202 -9.116 48.590 1.00 88.75 147 VAL A N 1
ATOM 1182 C CA . VAL A 1 147 ? -34.010 -8.257 47.411 1.00 88.75 147 VAL A CA 1
ATOM 1183 C C . VAL A 1 147 ? -33.354 -6.939 47.822 1.00 88.75 147 VAL A C 1
ATOM 1185 O O . VAL A 1 147 ? -32.415 -6.478 47.168 1.00 88.75 147 VAL A O 1
ATOM 1188 N N . ARG A 1 148 ? -33.794 -6.379 48.953 1.00 89.94 148 ARG A N 1
ATOM 1189 C CA . ARG A 1 148 ? -33.253 -5.150 49.536 1.00 89.94 148 ARG A CA 1
ATOM 1190 C C . ARG A 1 148 ? -31.776 -5.288 49.911 1.00 89.94 148 ARG A C 1
ATOM 1192 O O . ARG A 1 148 ? -30.986 -4.403 49.587 1.00 89.94 148 ARG A O 1
ATOM 1199 N N . GLY A 1 149 ? -31.387 -6.398 50.545 1.00 90.88 149 GLY A N 1
ATOM 1200 C CA . GLY A 1 149 ? -29.997 -6.689 50.907 1.00 90.88 149 GLY A CA 1
ATOM 1201 C C . GLY A 1 149 ? -29.079 -6.742 49.685 1.00 90.88 149 GLY A C 1
ATOM 1202 O O . GLY A 1 149 ? -28.042 -6.080 49.656 1.00 90.88 149 GLY A O 1
ATOM 1203 N N . ARG A 1 150 ? -29.513 -7.427 48.618 1.00 89.69 150 ARG A N 1
ATOM 1204 C CA . ARG A 1 150 ? -28.773 -7.482 47.347 1.00 89.69 150 ARG A CA 1
ATOM 1205 C C . ARG A 1 150 ? -28.626 -6.104 46.691 1.00 89.69 150 ARG A C 1
ATOM 1207 O O . ARG A 1 150 ? -27.556 -5.784 46.183 1.00 89.69 150 ARG A O 1
ATOM 1214 N N . GLN A 1 151 ? -29.678 -5.283 46.691 1.00 90.56 151 GLN A N 1
ATOM 1215 C CA . GLN A 1 151 ? -29.627 -3.926 46.125 1.00 90.56 151 GLN A CA 1
ATOM 1216 C C . GLN A 1 151 ? -28.703 -2.995 46.915 1.00 90.56 151 GLN A C 1
ATOM 1218 O O . GLN A 1 151 ? -27.951 -2.242 46.299 1.00 90.56 151 GLN A O 1
ATOM 1223 N N . LYS A 1 152 ? -28.712 -3.073 48.253 1.00 90.56 152 LYS A N 1
ATOM 1224 C CA . LYS A 1 152 ? -27.767 -2.331 49.103 1.00 90.56 152 LYS A CA 1
ATOM 1225 C C . LYS A 1 152 ? -26.321 -2.702 48.786 1.00 90.56 152 LYS A C 1
ATOM 1227 O O . LYS A 1 152 ? -25.531 -1.807 48.509 1.00 90.56 152 LYS A O 1
ATOM 1232 N N . GLN A 1 153 ? -26.014 -3.997 48.697 1.00 91.19 153 GLN A N 1
ATOM 1233 C CA . GLN A 1 153 ? -24.670 -4.471 48.357 1.00 91.19 153 GLN A CA 1
ATOM 1234 C C . GLN A 1 153 ? -24.179 -3.927 47.002 1.00 91.19 153 GLN A C 1
ATOM 1236 O O . GLN A 1 153 ? -23.035 -3.496 46.885 1.00 91.19 153 GLN A O 1
ATOM 1241 N N . ILE A 1 154 ? -25.044 -3.906 45.978 1.00 89.25 154 ILE A N 1
ATOM 1242 C CA . ILE A 1 154 ? -24.714 -3.365 44.644 1.00 89.25 154 ILE A CA 1
ATOM 1243 C C . ILE A 1 154 ? -24.358 -1.871 44.708 1.00 89.25 154 ILE A C 1
ATOM 1245 O O . ILE A 1 154 ? -23.470 -1.416 43.990 1.00 89.25 154 ILE A O 1
ATOM 1249 N N . ILE A 1 155 ? -25.054 -1.099 45.544 1.00 88.06 155 ILE A N 1
ATOM 1250 C CA . ILE A 1 155 ? -24.822 0.344 45.687 1.00 88.06 155 ILE A CA 1
ATOM 1251 C C . ILE A 1 155 ? -23.569 0.613 46.520 1.00 88.06 155 ILE A C 1
ATOM 1253 O O . ILE A 1 155 ? -22.774 1.466 46.141 1.00 88.06 155 ILE A O 1
ATOM 1257 N N . GLU A 1 156 ? -23.365 -0.130 47.608 1.00 88.50 156 GLU A N 1
ATOM 1258 C CA . GLU A 1 156 ? -22.192 -0.012 48.487 1.00 88.50 156 GLU A CA 1
ATOM 1259 C C . GLU A 1 156 ? -20.877 -0.304 47.749 1.00 88.50 156 GLU A C 1
ATOM 1261 O O . GLU A 1 156 ? -19.857 0.321 48.026 1.00 88.50 156 GLU A O 1
ATOM 1266 N N . GLN A 1 157 ? -20.902 -1.198 46.755 1.00 86.75 157 GLN A N 1
ATOM 1267 C CA . GLN A 1 157 ? -19.753 -1.467 45.883 1.00 86.75 157 GLN A CA 1
ATOM 1268 C C . GLN A 1 157 ? -19.421 -0.307 44.924 1.00 86.75 157 GLN A C 1
ATOM 1270 O O . GLN A 1 157 ? -18.335 -0.286 44.343 1.00 86.75 157 GLN A O 1
ATOM 1275 N N . CYS A 1 158 ? -20.323 0.662 44.739 1.00 86.31 158 CYS A N 1
ATOM 1276 C CA . CYS A 1 158 ? -20.140 1.777 43.816 1.00 86.31 158 CYS A CA 1
ATOM 1277 C C . CYS A 1 158 ? -19.677 3.039 44.561 1.00 86.31 158 CYS A C 1
ATOM 1279 O O . CYS A 1 158 ? -20.474 3.785 45.121 1.00 86.31 158 CYS A O 1
ATOM 1281 N N . THR A 1 159 ? -18.375 3.320 44.517 1.00 82.62 159 THR A N 1
ATOM 1282 C CA . THR A 1 159 ? -17.755 4.467 45.213 1.00 82.62 159 THR A CA 1
ATOM 1283 C C . THR A 1 159 ? -17.851 5.791 44.448 1.00 82.62 159 THR A C 1
ATOM 1285 O O . THR A 1 159 ? -17.566 6.856 44.994 1.00 82.62 159 THR A O 1
ATOM 1288 N N . VAL A 1 160 ? -18.239 5.744 43.172 1.00 84.75 160 VAL A N 1
ATOM 1289 C CA . VAL A 1 160 ? -18.234 6.898 42.263 1.00 84.75 160 VAL A CA 1
ATOM 1290 C C . VAL A 1 160 ? -19.629 7.513 42.159 1.00 84.75 160 VAL A C 1
ATOM 1292 O O . VAL A 1 160 ? -20.637 6.806 42.126 1.00 84.75 160 VAL A O 1
ATOM 1295 N N . ASN A 1 161 ? -19.698 8.842 42.020 1.00 90.25 161 ASN A N 1
ATOM 1296 C CA . ASN A 1 161 ? -20.945 9.524 41.683 1.00 90.25 161 ASN A CA 1
ATOM 1297 C C . ASN A 1 161 ? -21.478 9.034 40.322 1.00 90.25 161 ASN A C 1
ATOM 1299 O O . ASN A 1 161 ? -20.957 9.363 39.254 1.00 90.25 161 ASN A O 1
ATOM 1303 N N . VAL A 1 162 ? -22.565 8.265 40.382 1.00 90.19 162 VAL A N 1
ATOM 1304 C CA . VAL A 1 162 ? -23.161 7.564 39.240 1.00 90.19 162 VAL A CA 1
ATOM 1305 C C . VAL A 1 162 ? -23.595 8.530 38.133 1.00 90.19 162 VAL A C 1
ATOM 1307 O O . VAL A 1 162 ? -23.398 8.240 36.955 1.00 90.19 162 VAL A O 1
ATOM 1310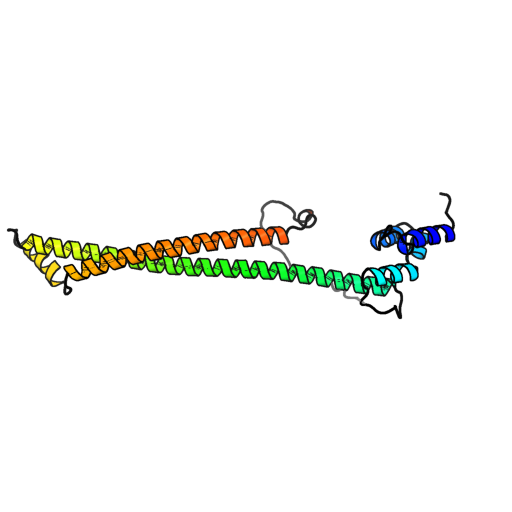 N N . LYS A 1 163 ? -24.160 9.698 38.473 1.00 89.81 163 LYS A N 1
ATOM 1311 C CA . LYS A 1 163 ? -24.678 10.641 37.464 1.00 89.81 163 LYS A CA 1
ATOM 1312 C C . LYS A 1 163 ? -23.554 11.283 36.650 1.00 89.81 163 LYS A C 1
ATOM 1314 O O . LYS A 1 163 ? -23.642 11.315 35.423 1.00 89.81 163 LYS A O 1
ATOM 1319 N N . SER A 1 164 ? -22.504 11.771 37.314 1.00 91.94 164 SER A N 1
ATOM 1320 C CA . SER A 1 164 ? -21.372 12.400 36.623 1.00 91.94 164 SER A CA 1
ATOM 1321 C C . SER A 1 164 ? -20.587 11.380 35.802 1.00 91.94 164 SER A C 1
ATOM 1323 O O . SER A 1 164 ? -20.235 11.664 34.656 1.00 91.94 164 SER A O 1
ATOM 1325 N N . ARG A 1 165 ? -20.378 10.166 36.332 1.00 94.75 165 ARG A N 1
ATOM 1326 C CA . ARG A 1 165 ? -19.657 9.110 35.614 1.00 94.75 165 ARG A CA 1
ATOM 1327 C C . ARG A 1 165 ? -20.408 8.617 34.379 1.00 94.75 165 ARG A C 1
ATOM 1329 O O . ARG A 1 165 ? -19.777 8.465 33.339 1.00 94.75 165 ARG A O 1
ATOM 1336 N N . ILE A 1 166 ? -21.734 8.449 34.448 1.00 94.19 166 ILE A N 1
ATOM 1337 C CA . ILE A 1 166 ? -22.552 8.124 33.264 1.00 94.19 166 ILE A CA 1
ATOM 1338 C C . ILE A 1 166 ? -22.390 9.200 32.186 1.00 94.19 166 ILE A C 1
ATOM 1340 O O . ILE A 1 166 ? -22.131 8.863 31.035 1.00 94.19 166 ILE A O 1
ATOM 1344 N N . SER A 1 167 ? -22.478 10.485 32.551 1.00 94.50 167 SER A N 1
ATOM 1345 C CA . SER A 1 167 ? -22.301 11.578 31.586 1.00 94.50 167 SER A CA 1
ATOM 1346 C C . SER A 1 167 ? -20.905 11.578 30.952 1.00 94.50 167 SER A C 1
ATOM 1348 O O . SER A 1 167 ? -20.778 11.851 29.759 1.00 94.50 167 SER A O 1
ATOM 1350 N N . ALA A 1 168 ? -19.858 11.276 31.727 1.00 95.94 168 ALA A N 1
ATOM 1351 C CA . ALA A 1 168 ? -18.493 11.168 31.215 1.00 95.94 168 ALA A CA 1
ATOM 1352 C C . ALA A 1 168 ? -18.341 9.987 30.239 1.00 95.94 168 ALA A C 1
ATOM 1354 O O . ALA A 1 168 ? -17.782 10.156 29.157 1.00 95.94 168 ALA A O 1
ATOM 1355 N N . LEU A 1 169 ? -18.894 8.820 30.583 1.00 95.81 169 LEU A N 1
ATOM 1356 C CA . LEU A 1 169 ? -18.875 7.631 29.726 1.00 95.81 169 LEU A CA 1
ATOM 1357 C C . LEU A 1 169 ? -19.675 7.825 28.435 1.00 95.81 169 LEU A C 1
ATOM 1359 O O . LEU A 1 169 ? -19.235 7.378 27.382 1.00 95.81 169 LEU A O 1
ATOM 1363 N N . ASP A 1 170 ? -20.813 8.521 28.477 1.00 95.81 170 ASP A N 1
ATOM 1364 C CA . ASP A 1 170 ? -21.571 8.857 27.265 1.00 95.81 170 ASP A CA 1
ATOM 1365 C C . ASP A 1 170 ? -20.733 9.710 26.298 1.00 95.81 170 ASP A C 1
ATOM 1367 O O . ASP A 1 170 ? -20.774 9.500 25.081 1.00 95.81 170 ASP A O 1
ATOM 1371 N N . MET A 1 171 ? -19.946 10.656 26.821 1.00 96.19 171 MET A N 1
ATOM 1372 C CA . MET A 1 171 ? -19.025 11.454 26.007 1.00 96.19 171 MET A CA 1
ATOM 1373 C C . MET A 1 171 ? -17.849 10.625 25.484 1.00 96.19 171 MET A C 1
ATOM 1375 O O . MET A 1 171 ? -17.491 10.759 24.315 1.00 96.19 171 MET A O 1
ATOM 1379 N N . GLU A 1 172 ? -17.295 9.726 26.296 1.00 96.12 172 GLU A N 1
ATOM 1380 C CA . GLU A 1 172 ? -16.235 8.804 25.877 1.00 96.12 172 GLU A CA 1
ATOM 1381 C C . GLU A 1 172 ? -16.703 7.857 24.764 1.00 96.12 172 GLU A C 1
ATOM 1383 O O . GLU A 1 172 ? -16.013 7.697 23.759 1.00 96.12 172 GLU A O 1
ATOM 1388 N N . VAL A 1 173 ? -17.912 7.301 24.873 1.00 96.62 173 VAL A N 1
ATOM 1389 C CA . VAL A 1 173 ? -18.531 6.462 23.835 1.00 96.62 173 VAL A CA 1
ATOM 1390 C C . VAL A 1 173 ? -18.703 7.235 22.528 1.00 96.62 173 VAL A C 1
ATOM 1392 O O . VAL A 1 173 ? -18.415 6.701 21.455 1.00 96.62 173 VAL A O 1
ATOM 1395 N N . LYS A 1 174 ? -19.167 8.490 22.591 1.00 96.88 174 LYS A N 1
ATOM 1396 C CA . LYS A 1 174 ? -19.296 9.351 21.403 1.00 96.88 174 LYS A CA 1
ATOM 1397 C C . LYS A 1 174 ? -17.936 9.614 20.756 1.00 96.88 174 LYS A C 1
ATOM 1399 O O . LYS A 1 174 ? -17.820 9.486 19.539 1.00 96.88 174 LYS A O 1
ATOM 1404 N N . LEU A 1 175 ? -16.919 9.919 21.561 1.00 97.25 175 LEU A N 1
ATOM 1405 C CA . LEU A 1 175 ? -15.561 10.154 21.077 1.00 97.25 175 LEU A CA 1
ATOM 1406 C C . LEU A 1 175 ? -14.972 8.900 20.418 1.00 97.25 175 LEU A C 1
ATOM 1408 O O . LEU A 1 175 ? -14.494 8.987 19.290 1.00 97.25 175 LEU A O 1
ATOM 1412 N N . CYS A 1 176 ? -15.089 7.733 21.059 1.00 97.31 176 CYS A N 1
ATOM 1413 C CA . CYS A 1 176 ? -14.610 6.467 20.499 1.00 97.31 176 CYS A CA 1
ATOM 1414 C C . CYS A 1 176 ? -15.273 6.180 19.146 1.00 97.31 176 CYS A C 1
ATOM 1416 O O . CYS A 1 176 ? -14.598 5.822 18.188 1.00 97.31 176 CYS A O 1
ATOM 1418 N N . LYS A 1 177 ? -16.593 6.391 19.022 1.00 97.25 177 LYS A N 1
ATOM 1419 C CA . LYS A 1 177 ? -17.309 6.229 17.743 1.00 97.25 177 LYS A CA 1
ATOM 1420 C C . LYS A 1 177 ? -16.770 7.156 16.652 1.00 97.25 177 LYS A C 1
ATOM 1422 O O . LYS A 1 177 ? -16.602 6.725 15.514 1.00 97.25 177 LYS A O 1
ATOM 1427 N N . GLN A 1 178 ? -16.489 8.413 16.992 1.00 97.69 178 GLN A N 1
ATOM 1428 C CA . GLN A 1 178 ? -15.915 9.376 16.053 1.00 97.69 178 GLN A CA 1
ATOM 1429 C C . GLN A 1 178 ? -14.488 8.988 15.636 1.00 97.69 178 GLN A C 1
ATOM 1431 O O . GLN A 1 178 ? -14.140 9.082 14.456 1.00 97.69 178 GLN A O 1
ATOM 1436 N N . GLN A 1 179 ? -13.666 8.531 16.582 1.00 97.50 179 GLN A N 1
ATOM 1437 C CA . GLN A 1 179 ? -12.300 8.078 16.319 1.00 97.50 179 GLN A CA 1
ATOM 1438 C C . GLN A 1 179 ? -12.286 6.821 15.446 1.00 97.50 179 GLN A C 1
ATOM 1440 O O . GLN A 1 179 ? -11.575 6.800 14.445 1.00 97.50 179 GLN A O 1
ATOM 1445 N N . ILE A 1 180 ? -13.137 5.835 15.746 1.00 97.75 180 ILE A N 1
ATOM 1446 C CA . ILE A 1 180 ? -13.349 4.635 14.921 1.00 97.75 180 ILE A CA 1
ATOM 1447 C C . ILE A 1 180 ? -13.703 5.035 13.486 1.00 97.75 180 ILE A C 1
ATOM 1449 O O . ILE A 1 180 ? -13.000 4.647 12.560 1.00 97.75 180 ILE A O 1
ATOM 1453 N N . ALA A 1 181 ? -14.700 5.906 13.294 1.00 98.00 181 ALA A N 1
ATOM 1454 C CA . ALA A 1 181 ? -15.091 6.361 11.958 1.00 98.00 181 ALA A CA 1
ATOM 1455 C C . ALA A 1 181 ? -13.952 7.080 11.206 1.00 98.00 181 ALA A C 1
ATOM 1457 O O . ALA A 1 181 ? -13.827 6.961 9.983 1.00 98.00 181 ALA A O 1
ATOM 1458 N N . THR A 1 182 ? -13.108 7.820 11.931 1.00 97.94 182 THR A N 1
ATOM 1459 C CA . THR A 1 182 ? -11.937 8.509 11.369 1.00 97.94 182 THR A CA 1
ATOM 1460 C C . THR A 1 182 ? -10.868 7.511 10.925 1.00 97.94 182 THR A C 1
ATOM 1462 O O . THR A 1 182 ? -10.372 7.607 9.800 1.00 97.94 182 THR A O 1
ATOM 1465 N N . PHE A 1 183 ? -10.540 6.530 11.770 1.00 97.75 183 PHE A N 1
ATOM 1466 C CA . PHE A 1 183 ? -9.578 5.480 11.441 1.00 97.75 183 PHE A CA 1
ATOM 1467 C C . PHE A 1 183 ? -10.082 4.568 10.321 1.00 97.75 183 PHE A C 1
ATOM 1469 O O . PHE A 1 183 ? -9.314 4.275 9.412 1.00 97.75 183 PHE A O 1
ATOM 1476 N N . ASP A 1 184 ? -11.368 4.214 10.301 1.00 97.44 184 ASP A N 1
ATOM 1477 C CA . ASP A 1 184 ? -11.984 3.427 9.226 1.00 97.44 184 ASP A CA 1
ATOM 1478 C C . ASP A 1 184 ? -11.912 4.141 7.874 1.00 97.44 184 ASP A C 1
ATOM 1480 O O . ASP A 1 184 ? -11.688 3.526 6.828 1.00 97.44 184 ASP A O 1
ATOM 1484 N N . LYS A 1 185 ? -12.107 5.464 7.863 1.00 97.75 185 LYS A N 1
ATOM 1485 C CA . LYS A 1 185 ? -11.910 6.263 6.651 1.00 97.75 185 LYS A CA 1
ATOM 1486 C C . LYS A 1 185 ? -10.445 6.228 6.212 1.00 97.75 185 LYS A C 1
ATOM 1488 O O . LYS A 1 185 ? -10.178 5.870 5.070 1.00 97.75 185 LYS A O 1
ATOM 1493 N N . ALA A 1 186 ? -9.513 6.521 7.119 1.00 97.81 186 ALA A N 1
ATOM 1494 C CA . ALA A 1 186 ? -8.082 6.492 6.815 1.00 97.81 186 ALA A CA 1
ATOM 1495 C C . ALA A 1 186 ? -7.618 5.109 6.319 1.00 97.81 186 ALA A C 1
ATOM 1497 O O . ALA A 1 186 ? -6.825 5.023 5.387 1.00 97.81 186 ALA A O 1
ATOM 1498 N N . HIS A 1 187 ? -8.151 4.031 6.895 1.00 97.88 187 HIS A N 1
ATOM 1499 C CA . HIS A 1 187 ? -7.865 2.658 6.494 1.00 97.88 187 HIS A CA 1
ATOM 1500 C C . HIS A 1 187 ? -8.336 2.374 5.063 1.00 97.88 187 HIS A C 1
ATOM 1502 O O . HIS A 1 187 ? -7.582 1.824 4.259 1.00 97.88 187 HIS A O 1
ATOM 1508 N N . ARG A 1 188 ? -9.563 2.781 4.708 1.00 97.81 188 ARG A N 1
ATOM 1509 C CA . ARG A 1 188 ? -10.091 2.644 3.337 1.00 97.81 188 ARG A CA 1
ATOM 1510 C C . ARG A 1 188 ? -9.285 3.455 2.323 1.00 97.81 188 ARG A C 1
ATOM 1512 O O . ARG A 1 188 ? -8.992 2.953 1.235 1.00 97.81 188 ARG A O 1
ATOM 1519 N N . ASP A 1 189 ? -8.893 4.670 2.693 1.00 97.69 189 ASP A N 1
ATOM 1520 C CA . ASP A 1 189 ? -8.079 5.539 1.844 1.00 97.69 189 ASP A CA 1
ATOM 1521 C C . ASP A 1 189 ? -6.690 4.918 1.597 1.00 97.69 189 ASP A C 1
ATOM 1523 O O . ASP A 1 189 ? -6.248 4.830 0.451 1.00 97.69 189 ASP A O 1
ATOM 1527 N N . GLU A 1 190 ? -6.019 4.415 2.640 1.00 97.81 190 GLU A N 1
ATOM 1528 C CA . GLU A 1 190 ? -4.723 3.728 2.514 1.00 97.81 190 GLU A CA 1
ATOM 1529 C C . GLU A 1 190 ? -4.821 2.406 1.745 1.00 97.81 190 GLU A C 1
ATOM 1531 O O . GLU A 1 190 ? -3.961 2.108 0.917 1.00 97.81 190 GLU A O 1
ATOM 1536 N N . THR A 1 191 ? -5.900 1.646 1.934 1.00 97.75 191 THR A N 1
ATOM 1537 C CA . THR A 1 191 ? -6.164 0.424 1.158 1.00 97.75 191 THR A CA 1
ATOM 1538 C C . THR A 1 191 ? -6.289 0.744 -0.332 1.00 97.75 191 THR A C 1
ATOM 1540 O O . THR A 1 191 ? -5.680 0.080 -1.170 1.00 97.75 191 THR A O 1
ATOM 1543 N N . SER A 1 192 ? -6.999 1.820 -0.678 1.00 97.62 192 SER A N 1
ATOM 1544 C CA . SER A 1 192 ? -7.135 2.272 -2.068 1.00 97.62 192 SER A CA 1
ATOM 1545 C C . SER A 1 192 ? -5.785 2.695 -2.665 1.00 97.62 192 SER A C 1
ATOM 1547 O O . SER A 1 192 ? -5.462 2.328 -3.796 1.00 97.62 192 SER A O 1
ATOM 1549 N N . ARG A 1 193 ? -4.946 3.402 -1.891 1.00 97.19 193 ARG A N 1
ATOM 1550 C CA . ARG A 1 193 ? -3.574 3.770 -2.300 1.00 97.19 193 ARG A CA 1
ATOM 1551 C C . ARG A 1 193 ? -2.688 2.544 -2.513 1.00 97.19 193 ARG A C 1
ATOM 1553 O O . ARG A 1 193 ? -1.934 2.505 -3.485 1.00 97.19 193 ARG A O 1
ATOM 1560 N N . LEU A 1 194 ? -2.802 1.537 -1.646 1.00 97.88 194 LEU A N 1
ATOM 1561 C CA . LEU A 1 194 ? -2.095 0.266 -1.781 1.00 97.88 194 LEU A CA 1
ATOM 1562 C C . LEU A 1 194 ? -2.480 -0.450 -3.082 1.00 97.88 194 LEU A C 1
ATOM 1564 O O . LEU A 1 194 ? -1.594 -0.926 -3.793 1.00 97.88 194 LEU A O 1
ATOM 1568 N N . HIS A 1 195 ? -3.773 -0.519 -3.408 1.00 97.25 195 HIS A N 1
ATOM 1569 C CA . HIS A 1 195 ? -4.242 -1.120 -4.660 1.00 97.25 195 HIS A CA 1
ATOM 1570 C C . HIS A 1 195 ? -3.704 -0.373 -5.884 1.00 97.25 195 HIS A C 1
ATOM 1572 O O . HIS A 1 195 ? -3.083 -1.003 -6.738 1.00 97.25 195 HIS A O 1
ATOM 1578 N N . ALA A 1 196 ? -3.810 0.958 -5.912 1.00 96.88 196 ALA A N 1
ATOM 1579 C CA . ALA A 1 196 ? -3.252 1.766 -6.997 1.00 96.88 196 ALA A CA 1
ATOM 1580 C C . ALA A 1 196 ? -1.731 1.562 -7.154 1.00 96.88 196 ALA A C 1
ATOM 1582 O O . ALA A 1 196 ? -1.217 1.441 -8.265 1.00 96.88 196 ALA A O 1
ATOM 1583 N N . ALA A 1 197 ? -0.981 1.467 -6.050 1.00 96.12 197 ALA A N 1
ATOM 1584 C CA . ALA A 1 197 ? 0.454 1.187 -6.097 1.00 96.12 197 ALA A CA 1
ATOM 1585 C C . ALA A 1 197 ? 0.766 -0.221 -6.642 1.00 96.12 197 ALA A C 1
ATOM 1587 O O . ALA A 1 197 ? 1.719 -0.381 -7.407 1.00 96.12 197 ALA A O 1
ATOM 1588 N N . LYS A 1 198 ? -0.042 -1.231 -6.292 1.00 96.25 198 LYS A N 1
ATOM 1589 C CA . LYS A 1 198 ? 0.074 -2.596 -6.834 1.00 96.25 198 LYS A CA 1
ATOM 1590 C C . LYS A 1 198 ? -0.225 -2.648 -8.333 1.00 96.25 198 LYS A C 1
ATOM 1592 O O . LYS A 1 198 ? 0.500 -3.319 -9.061 1.00 96.25 198 LYS A O 1
ATOM 1597 N N . GLU A 1 199 ? -1.229 -1.915 -8.804 1.00 95.25 199 GLU A N 1
ATOM 1598 C CA . GLU A 1 199 ? -1.546 -1.794 -10.234 1.00 95.25 199 GLU A CA 1
ATOM 1599 C C . GLU A 1 199 ? -0.409 -1.118 -11.013 1.00 95.25 199 GLU A C 1
ATOM 1601 O O . GLU A 1 199 ? 0.007 -1.591 -12.075 1.00 95.25 199 GLU A O 1
ATOM 1606 N N . LEU A 1 200 ? 0.176 -0.054 -10.454 1.00 93.56 200 LEU A N 1
ATOM 1607 C CA . LEU A 1 200 ? 1.358 0.586 -11.033 1.00 93.56 200 LEU A CA 1
ATOM 1608 C C . LEU A 1 200 ? 2.560 -0.364 -11.072 1.00 93.56 200 LEU A C 1
ATOM 1610 O O . LEU A 1 200 ? 3.265 -0.416 -12.076 1.00 93.56 200 LEU A O 1
ATOM 1614 N N . LEU A 1 201 ? 2.789 -1.155 -10.023 1.00 94.06 201 LEU A N 1
ATOM 1615 C CA . LEU A 1 201 ? 3.843 -2.169 -10.035 1.00 94.06 201 LEU A CA 1
ATOM 1616 C C . LEU A 1 201 ? 3.584 -3.242 -11.104 1.00 94.06 201 LEU A C 1
ATOM 1618 O O . LEU A 1 201 ? 4.515 -3.625 -11.814 1.00 94.06 201 LEU A O 1
ATOM 1622 N N . ALA A 1 202 ? 2.340 -3.700 -11.253 1.00 91.00 202 ALA A N 1
ATOM 1623 C CA . ALA A 1 202 ? 1.964 -4.670 -12.278 1.00 91.00 202 ALA A CA 1
ATOM 1624 C C . ALA A 1 202 ? 2.218 -4.127 -13.694 1.00 91.00 202 ALA A C 1
ATOM 1626 O O . ALA A 1 202 ? 2.830 -4.816 -14.509 1.00 91.00 202 ALA A O 1
ATOM 1627 N N . SER A 1 203 ? 1.847 -2.871 -13.967 1.00 88.75 203 SER A N 1
ATOM 1628 C CA . SER A 1 203 ? 2.116 -2.236 -15.267 1.00 88.75 203 SER A CA 1
ATOM 1629 C C . SER A 1 203 ? 3.610 -2.023 -15.532 1.00 88.75 203 SER A C 1
ATOM 1631 O O . SER A 1 203 ? 4.061 -2.213 -16.658 1.00 88.75 203 SER A O 1
ATOM 1633 N N . LEU A 1 204 ? 4.407 -1.703 -14.505 1.00 86.81 204 LEU A N 1
ATOM 1634 C CA . LEU A 1 204 ? 5.866 -1.636 -14.629 1.00 86.81 204 LEU A CA 1
ATOM 1635 C C . LEU A 1 204 ? 6.485 -3.013 -14.887 1.00 86.81 204 LEU A C 1
ATOM 1637 O O . LEU A 1 204 ? 7.444 -3.121 -15.644 1.00 86.81 204 LEU A O 1
ATOM 1641 N N . THR A 1 205 ? 5.962 -4.061 -14.257 1.00 82.75 205 THR A N 1
ATOM 1642 C CA . THR A 1 205 ? 6.498 -5.425 -14.379 1.00 82.75 205 THR A CA 1
ATOM 1643 C C . THR A 1 205 ? 6.102 -6.081 -15.702 1.00 82.75 205 THR A C 1
ATOM 1645 O O . THR A 1 205 ? 6.787 -7.004 -16.148 1.00 82.75 205 THR 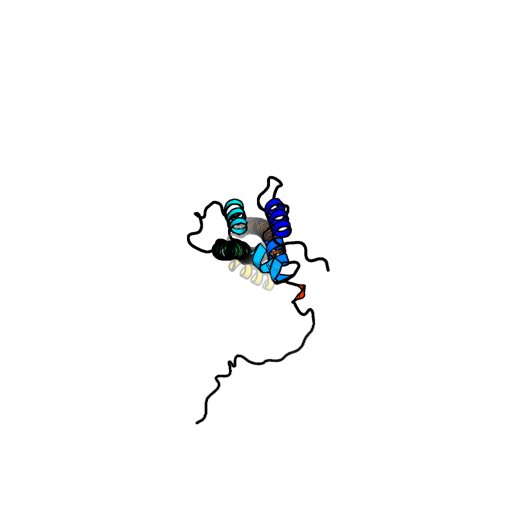A O 1
ATOM 1648 N N . TYR A 1 206 ? 5.039 -5.590 -16.349 1.00 72.31 206 TYR A N 1
ATOM 1649 C CA . TYR A 1 206 ? 4.569 -6.098 -17.630 1.00 72.31 206 TYR A CA 1
ATOM 1650 C C . TYR A 1 206 ? 5.664 -6.000 -18.698 1.00 72.31 206 TYR A C 1
ATOM 1652 O O . TYR A 1 206 ? 6.094 -4.921 -19.114 1.00 72.31 206 TYR A O 1
ATOM 1660 N N . HIS A 1 207 ? 6.117 -7.162 -19.162 1.00 62.50 207 HIS A N 1
ATOM 1661 C CA . HIS A 1 207 ? 7.013 -7.281 -20.299 1.00 62.50 207 HIS A CA 1
ATOM 1662 C C . HIS A 1 207 ? 6.346 -8.205 -21.323 1.00 62.50 207 HIS A C 1
ATOM 1664 O O . HIS A 1 207 ? 6.298 -9.411 -21.075 1.00 62.50 207 HIS A O 1
ATOM 1670 N N . PRO A 1 208 ? 5.891 -7.685 -22.482 1.00 58.06 208 PRO A N 1
ATOM 1671 C CA . PRO A 1 208 ? 5.105 -8.437 -23.469 1.00 58.06 208 PRO A CA 1
ATOM 1672 C C . PRO A 1 208 ? 5.738 -9.754 -23.950 1.00 58.06 208 PRO A C 1
ATOM 1674 O O . PRO A 1 208 ? 5.049 -10.599 -24.503 1.00 58.06 208 PRO A O 1
ATOM 1677 N N . LEU A 1 209 ? 7.050 -9.932 -23.757 1.00 51.06 209 LEU A N 1
ATOM 1678 C CA . LEU A 1 209 ? 7.815 -11.109 -24.180 1.00 51.06 209 LEU A CA 1
ATOM 1679 C C . LEU A 1 209 ? 8.363 -11.953 -23.010 1.00 51.06 209 LEU A C 1
ATOM 1681 O O . LEU A 1 209 ? 9.051 -12.944 -23.250 1.00 51.06 209 LEU A O 1
ATOM 1685 N N . ARG A 1 210 ? 8.124 -11.572 -21.742 1.00 53.72 210 ARG A N 1
ATOM 1686 C CA . ARG A 1 210 ? 8.605 -12.334 -20.565 1.00 53.72 210 ARG A CA 1
ATOM 1687 C C . ARG A 1 210 ? 7.603 -13.396 -20.137 1.00 53.72 210 ARG A C 1
ATOM 1689 O O . ARG A 1 210 ? 8.021 -14.487 -19.764 1.00 53.72 210 ARG A O 1
ATOM 1696 N N . ASP A 1 211 ? 6.314 -13.098 -20.270 1.00 43.56 211 ASP A N 1
ATOM 1697 C CA . ASP A 1 211 ? 5.232 -13.988 -19.839 1.00 43.56 211 ASP A CA 1
ATOM 1698 C C . ASP A 1 211 ? 5.014 -15.169 -20.800 1.00 43.56 211 ASP A C 1
ATOM 1700 O O . ASP A 1 211 ? 4.442 -16.179 -20.411 1.00 43.56 211 ASP A O 1
ATOM 1704 N N . CYS A 1 212 ? 5.577 -15.119 -22.015 1.00 40.06 212 CYS A N 1
ATOM 1705 C CA . CYS A 1 212 ? 5.631 -16.267 -22.929 1.00 40.06 212 CYS A CA 1
ATOM 1706 C C . CYS A 1 212 ? 6.612 -17.368 -22.478 1.00 40.06 212 CYS A C 1
ATOM 1708 O O . CYS A 1 212 ? 6.586 -18.461 -23.033 1.00 40.06 212 CYS A O 1
ATOM 1710 N N . ASN A 1 213 ? 7.484 -17.089 -21.499 1.00 41.00 213 ASN A N 1
ATOM 1711 C CA . ASN A 1 213 ? 8.435 -18.058 -20.941 1.00 41.00 213 ASN A CA 1
ATOM 1712 C C . ASN A 1 213 ? 8.034 -18.558 -19.543 1.00 41.00 213 ASN A C 1
ATOM 1714 O O . ASN A 1 213 ? 8.788 -19.323 -18.939 1.00 41.00 213 ASN A O 1
ATOM 1718 N N . LEU A 1 214 ? 6.882 -18.138 -19.003 1.00 39.88 214 LEU A N 1
ATOM 1719 C CA . LEU A 1 214 ? 6.320 -18.781 -17.820 1.00 39.88 214 LEU A CA 1
ATOM 1720 C C . LEU A 1 214 ? 5.531 -20.015 -18.279 1.00 39.88 214 LEU A C 1
ATOM 1722 O O . LEU A 1 214 ? 4.553 -19.855 -19.009 1.00 39.88 214 LEU A O 1
ATOM 1726 N N . PRO A 1 215 ? 5.896 -21.240 -17.857 1.00 39.69 215 PRO A N 1
ATOM 1727 C CA . PRO A 1 215 ? 5.035 -22.391 -18.061 1.00 39.69 215 PRO A CA 1
ATOM 1728 C C . PRO A 1 215 ? 3.787 -22.178 -17.204 1.00 39.69 215 PRO A C 1
ATOM 1730 O O . PRO A 1 215 ? 3.800 -22.337 -15.982 1.00 39.69 215 PRO A O 1
ATOM 1733 N N . SER A 1 216 ? 2.705 -21.738 -17.838 1.00 37.59 216 SER A N 1
ATOM 1734 C CA . SER A 1 216 ? 1.410 -21.691 -17.188 1.00 37.59 216 SER A CA 1
ATOM 1735 C C . SER A 1 216 ? 0.954 -23.117 -16.885 1.00 37.59 216 SER A C 1
ATOM 1737 O O . SER A 1 216 ? 0.754 -23.923 -17.788 1.00 37.59 216 SER A O 1
ATOM 1739 N N . SER A 1 217 ? 0.703 -23.337 -15.596 1.00 35.19 217 SER A N 1
ATOM 1740 C CA . SER A 1 217 ? -0.248 -24.271 -14.987 1.00 35.19 217 SER A CA 1
ATOM 1741 C C . SER A 1 217 ? 0.224 -25.643 -14.476 1.00 35.19 217 SER A C 1
ATOM 1743 O O . SER A 1 217 ? 0.736 -26.496 -15.191 1.00 35.19 217 SER A O 1
ATOM 1745 N N . SER A 1 218 ? -0.162 -25.845 -13.209 1.00 34.53 218 SER A N 1
ATOM 1746 C CA . SER A 1 218 ? -0.589 -27.087 -12.552 1.00 34.53 218 SER A CA 1
ATOM 1747 C C . SER A 1 218 ? 0.446 -27.893 -11.748 1.00 34.53 218 SER A C 1
ATOM 1749 O O . SER A 1 218 ? 1.345 -28.539 -12.265 1.00 34.53 218 SER A O 1
ATOM 1751 N N . SER A 1 219 ? 0.264 -27.809 -10.423 1.00 36.16 219 SER A N 1
ATOM 1752 C CA . SER A 1 219 ? 0.336 -28.895 -9.434 1.00 36.16 219 SER A CA 1
ATOM 1753 C C . SER A 1 219 ? 1.227 -30.105 -9.743 1.00 36.16 219 SER A C 1
ATOM 1755 O O . SER A 1 219 ? 0.830 -30.981 -10.502 1.00 36.16 219 SER A O 1
ATOM 1757 N N . CYS A 1 220 ? 2.339 -30.237 -9.020 1.00 26.50 220 CYS A N 1
ATOM 1758 C CA . CYS A 1 220 ? 2.577 -31.339 -8.079 1.00 26.50 220 CYS A CA 1
ATOM 1759 C C . CYS A 1 220 ? 4.005 -31.274 -7.524 1.00 26.50 220 CYS A C 1
ATOM 1761 O O . CYS A 1 220 ? 4.952 -30.865 -8.186 1.00 26.50 220 CYS A O 1
ATOM 1763 N N . SER A 1 221 ? 4.114 -31.677 -6.267 1.00 38.28 221 SER A N 1
ATOM 1764 C CA . SER A 1 221 ? 5.314 -31.852 -5.462 1.00 38.28 221 SER A CA 1
ATOM 1765 C C . SER A 1 221 ? 6.491 -32.506 -6.194 1.00 38.28 221 SER A C 1
ATOM 1767 O O . SER A 1 221 ? 6.288 -33.490 -6.903 1.00 38.28 221 SER A O 1
ATOM 1769 N N . ARG A 1 222 ? 7.703 -32.013 -5.887 1.00 31.33 222 ARG A N 1
ATOM 1770 C CA . ARG A 1 222 ? 9.002 -32.704 -5.656 1.00 31.33 222 ARG A CA 1
ATOM 1771 C C . ARG A 1 222 ? 10.120 -31.725 -6.044 1.00 31.33 222 ARG A C 1
ATOM 1773 O O . ARG A 1 222 ? 10.182 -31.268 -7.174 1.00 31.33 222 ARG A O 1
ATOM 1780 N N . ALA A 1 223 ? 10.832 -31.143 -5.079 1.00 39.31 223 ALA A N 1
ATOM 1781 C CA . ALA A 1 223 ? 12.095 -31.695 -4.578 1.00 39.31 223 ALA A CA 1
ATOM 1782 C C . ALA A 1 223 ? 12.967 -32.237 -5.726 1.00 39.31 223 ALA A C 1
ATOM 1784 O O . ALA A 1 223 ? 12.667 -33.307 -6.239 1.00 39.31 223 ALA A O 1
ATOM 1785 N N . ASP A 1 224 ? 13.976 -31.478 -6.167 1.00 31.84 224 ASP A N 1
ATOM 1786 C CA . ASP A 1 224 ? 15.377 -31.885 -5.978 1.00 31.84 224 ASP A CA 1
ATOM 1787 C C . ASP A 1 224 ? 16.403 -30.968 -6.676 1.00 31.84 224 ASP A C 1
ATOM 1789 O O . ASP A 1 224 ? 16.238 -30.532 -7.811 1.00 31.84 224 ASP A O 1
ATOM 1793 N N . GLU A 1 225 ? 17.460 -30.701 -5.899 1.00 34.28 225 GLU A N 1
ATOM 1794 C CA . GLU A 1 225 ? 18.879 -30.523 -6.252 1.00 34.28 225 GLU A CA 1
ATOM 1795 C C . GLU A 1 225 ? 19.276 -29.471 -7.308 1.00 34.28 225 GLU A C 1
ATOM 1797 O O . GLU A 1 225 ? 19.101 -29.602 -8.512 1.00 34.28 225 GLU A O 1
ATOM 1802 N N . CYS A 1 226 ? 19.853 -28.335 -6.912 1.00 30.84 226 CYS A N 1
ATOM 1803 C CA . CYS A 1 226 ? 21.236 -28.198 -6.430 1.00 30.84 226 CYS A CA 1
ATOM 1804 C C . CYS A 1 226 ? 22.299 -28.837 -7.355 1.00 30.84 226 CYS A C 1
ATOM 1806 O O . CYS A 1 226 ? 22.632 -30.006 -7.261 1.00 30.84 226 CYS A O 1
ATOM 1808 N N . ASN A 1 227 ? 22.905 -27.986 -8.187 1.00 39.78 227 ASN A N 1
ATOM 1809 C CA . ASN A 1 227 ? 24.359 -27.853 -8.327 1.00 39.78 227 ASN A CA 1
ATOM 1810 C C . ASN A 1 227 ? 25.193 -29.132 -8.597 1.00 39.78 227 ASN A C 1
ATOM 1812 O O . ASN A 1 227 ? 25.632 -29.812 -7.678 1.00 39.78 227 ASN A O 1
ATOM 1816 N N . SER A 1 228 ? 25.620 -29.350 -9.847 1.00 37.94 228 SER A N 1
ATOM 1817 C CA . SER A 1 228 ? 26.896 -30.044 -10.099 1.00 37.94 228 SER A CA 1
ATOM 1818 C C . SER A 1 228 ? 27.557 -29.619 -11.418 1.00 37.94 228 SER A C 1
ATOM 1820 O O . SER A 1 228 ? 27.357 -30.177 -12.496 1.00 37.94 228 SER A O 1
ATOM 1822 N N . ARG A 1 229 ? 28.445 -28.620 -11.323 1.00 41.72 229 ARG A N 1
ATOM 1823 C CA . ARG A 1 229 ? 29.506 -28.404 -12.317 1.00 41.72 229 ARG A CA 1
ATOM 1824 C C . ARG A 1 229 ? 30.468 -29.594 -12.256 1.00 41.72 229 ARG A C 1
ATOM 1826 O O . ARG A 1 229 ? 31.269 -29.700 -11.331 1.00 41.72 229 ARG A O 1
ATOM 1833 N N . LYS A 1 230 ? 30.403 -30.486 -13.246 1.00 45.25 230 LYS A N 1
ATOM 1834 C CA . LYS A 1 230 ? 31.332 -31.616 -13.391 1.00 45.25 230 LYS A CA 1
ATOM 1835 C C . LYS A 1 230 ? 32.755 -31.106 -13.657 1.00 45.25 230 LYS A C 1
ATOM 1837 O O . LYS A 1 230 ? 33.047 -30.579 -14.730 1.00 45.25 230 LYS A O 1
ATOM 1842 N N . LYS A 1 231 ? 33.649 -31.287 -12.683 1.00 45.56 231 LYS A N 1
ATOM 1843 C CA . LYS A 1 231 ? 35.103 -31.134 -12.826 1.00 45.56 231 LYS A CA 1
ATOM 1844 C C . LYS A 1 231 ? 35.646 -32.449 -13.404 1.00 45.56 231 LYS A C 1
ATOM 1846 O O . LYS A 1 231 ? 35.554 -33.484 -12.753 1.00 45.56 231 LYS A O 1
ATOM 1851 N N . LYS A 1 232 ? 36.164 -32.433 -14.637 1.00 47.31 232 LYS A N 1
ATOM 1852 C CA . LYS A 1 232 ? 36.887 -33.577 -15.225 1.00 47.31 232 LYS A CA 1
ATOM 1853 C C . LYS A 1 232 ? 38.203 -33.773 -14.465 1.00 47.31 232 LYS A C 1
ATOM 1855 O O . LYS A 1 232 ? 39.034 -32.868 -14.474 1.00 47.31 232 LYS A O 1
ATOM 1860 N N . MET A 1 233 ? 38.404 -34.937 -13.852 1.00 44.75 233 MET A N 1
ATOM 1861 C CA . MET A 1 233 ? 39.743 -35.402 -13.488 1.00 44.75 233 MET A CA 1
ATOM 1862 C C . MET A 1 233 ? 40.381 -36.100 -14.692 1.00 44.75 233 MET A C 1
ATOM 1864 O O . MET A 1 233 ? 39.710 -36.803 -15.446 1.00 44.75 233 MET A O 1
ATOM 1868 N N . LYS A 1 234 ? 41.671 -35.830 -14.894 1.00 45.19 234 LYS A N 1
ATOM 1869 C CA . LYS A 1 234 ? 42.528 -36.421 -15.922 1.00 45.19 234 LYS A CA 1
ATOM 1870 C C . LYS A 1 234 ? 43.288 -37.569 -15.260 1.00 45.19 234 LYS A C 1
ATOM 1872 O O . LYS A 1 234 ? 43.896 -37.350 -14.218 1.00 45.19 234 LYS A O 1
ATOM 1877 N N . THR A 1 235 ? 43.258 -38.751 -15.863 1.00 46.94 235 THR A N 1
ATOM 1878 C CA . THR A 1 235 ? 44.058 -39.905 -15.440 1.00 46.94 235 THR A CA 1
ATOM 1879 C C . THR A 1 235 ? 45.143 -40.147 -16.479 1.00 46.94 235 THR A C 1
ATOM 1881 O O . THR A 1 235 ? 44.817 -40.457 -17.627 1.00 46.94 235 THR A O 1
ATOM 1884 N N . LYS A 1 236 ? 46.401 -39.953 -16.083 1.00 43.12 236 LYS A N 1
ATOM 1885 C CA . LYS A 1 236 ? 47.586 -40.783 -16.355 1.00 43.12 236 LYS A CA 1
ATOM 1886 C C . LYS A 1 236 ? 48.815 -40.052 -15.837 1.00 43.12 236 LYS A C 1
ATOM 1888 O O . LYS A 1 236 ? 48.949 -38.855 -16.169 1.00 43.12 236 LYS A O 1
#

Organism: Daucus carota subsp. sativus (NCBI:txid79200)

pLDDT: mean 83.19, std 18.38, range [26.5, 98.31]

Sequence (236 aa):
MAVLPDELWRRILEIGALENTPNLLNYRDFCSLSISCRTLNRLSSEDSYWSSFLASDFPQYPVPHSSAKSLYKLCFKRDKEKKVLAHKRAVLRMESRIAEHSRRISELESLLGKEVMRLKAAASELSNLRNVKQASVALNVWQPEIVRGRQKQIIEQCTVNVKSRISALDMEVKLCKQQIATFDKAHRDETSRLHAAKELLASLTYHPLRDCNLPSSSSCSRADECNSRKKKMKTK

Secondary structure (DSSP, 8-state):
-----HHHHHHHHHHHHTSSSTTSS-HHHHHHHHHH-HHHHHHTT-HHHHHHHHHHH-TTSPPPSS-HHHHHHHHHHHHHHHHHHHHHHHHHHHHHHHHHHHHHHHHHHHHHHHHHHHHHHHHHHHHHHHHHHHHHHHTTS---HHHHHHHHHHHHT--S-HHHHHHHHHHHHHHHHHHHHHHHHHHHHHHHHHHHHHHHHHHHH--TTTGGGS-----------------PPP--

Foldseek 3Di:
DPPDDLVVVLVVLCCQQPDDDPRNDAPVNLVVQLVPDPSSVVSSQDQVRLQSNCCVVPVVDDDDPDRSVVVSVVVVVVVVVVVVVVLVVVLVVLVVLLVVLVVVLVVLVVVLVVLVVQLVVLVVVLVLLVLLVVLVVPCVDDDDPVSVVVSVVSNVVDPDDSVVSNVVSVVSNVVSVVVNVVSVVVSVVSVVVSVVSVVVSVVSPDDPPPVVPDPDDDDDDDDDDDDDPDDDDDDD

InterPro domains:
  IPR036047 F-box-like domain superfamily [SSF81383] (2-77)

Radius of gyration: 40.0 Å; chains: 1; bounding box: 89×55×112 Å